Protein 5EDF (pdb70)

Radius of gyration: 19.06 Å; Cα contacts (8 Å, |Δi|>4): 496; chains: 1; bounding box: 40×41×57 Å

Nearest PDB structures (foldseek):
  5edj-assembly1_A  TM=9.969E-01  e=5.679E-40  Neisseria meningitidis MC58
  6gqf-assembly3_C  TM=3.509E-01  e=2.639E+00  Mus musculus
  4wmc-assembly3_E  TM=4.165E-01  e=7.122E+00  Klebsiella pneumoniae

B-factor: mean 24.63, std 18.28, range [8.77, 196.31]

Organism: Neisseria meningitidis (NCBI:txid487)

Structure (mmCIF, N/CA/C/O backbone):
data_5EDF
#
_entry.id   5EDF
#
_cell.length_a   38.293
_cell.length_b   38.829
_cell.length_c   165.670
_cell.angle_alpha   90.000
_cell.angle_beta   90.000
_cell.angle_gamma   90.000
#
_symmetry.space_group_name_H-M   'P 21 21 21'
#
loop_
_entity.id
_entity.type
_entity.pdbx_description
1 polymer 'FrpC operon protein'
2 non-polymer 'HEXAETHYLENE GLYCOL'
3 non-polymer 'PENTAETHYLENE GLYCOL'
4 non-polymer 'SODIUM ION'
5 non-polymer 'AZIDE ION'
6 water water
#
loop_
_atom_site.group_PDB
_atom_site.id
_atom_site.type_symbol
_atom_site.label_atom_id
_atom_site.label_alt_id
_atom_site.label_comp_id
_atom_site.label_asym_id
_atom_site.label_entity_id
_atom_site.label_seq_i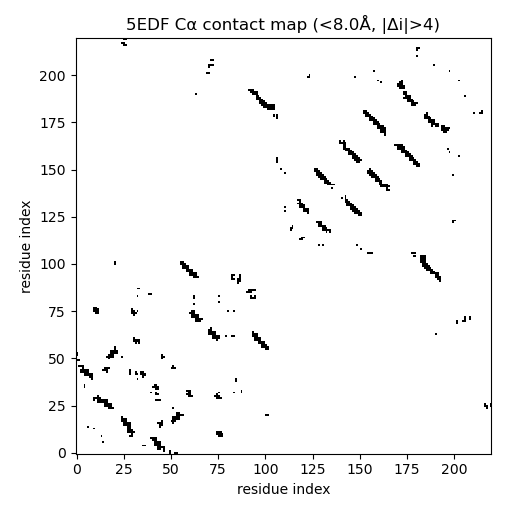d
_atom_site.pdbx_PDB_ins_code
_atom_site.Cartn_x
_atom_site.Cartn_y
_atom_site.Cartn_z
_atom_site.occupancy
_atom_site.B_iso_or_equiv
_atom_site.auth_seq_id
_atom_site.auth_comp_id
_atom_site.auth_asym_id
_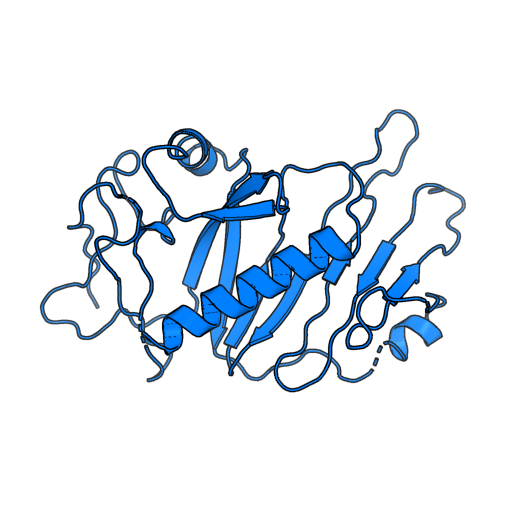atom_site.auth_atom_id
_atom_site.pdbx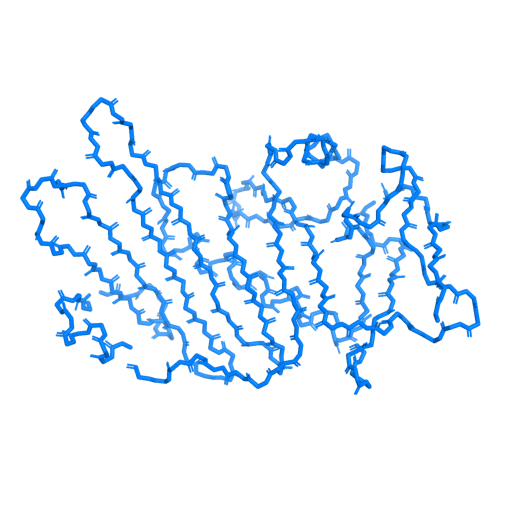_PDB_model_num
ATOM 1 N N . GLU A 1 2 ? -10.922 0.927 32.203 1.00 45.21 44 GLU A N 1
ATOM 2 C CA . GLU A 1 2 ? -9.820 1.803 32.707 1.00 50.92 44 GLU A CA 1
ATOM 3 C C . GLU A 1 2 ? -10.279 3.244 32.975 1.00 44.99 44 GLU A C 1
ATOM 4 O O . GLU A 1 2 ? -11.211 3.748 32.336 1.00 48.43 44 GLU A O 1
ATOM 10 N N . GLN A 1 3 ? -9.605 3.892 33.925 1.00 38.87 45 GLN A N 1
ATOM 11 C CA . GLN A 1 3 ? -9.998 5.205 34.426 1.00 36.03 45 GLN A CA 1
ATOM 12 C C . GLN A 1 3 ? -8.827 6.186 34.331 1.00 28.81 45 GLN A C 1
ATOM 13 O O . GLN A 1 3 ? -7.693 5.848 34.687 1.00 26.27 45 GLN A O 1
ATOM 19 N N . THR A 1 4 ? -9.106 7.418 33.903 1.00 26.16 46 THR A N 1
ATOM 20 C CA . THR A 1 4 ? -8.062 8.436 33.753 1.00 24.70 46 THR A CA 1
ATOM 21 C C . THR A 1 4 ? -8.105 9.362 34.943 1.00 22.09 46 THR A C 1
ATOM 22 O O . THR A 1 4 ? -9.180 9.613 35.508 1.00 28.68 46 THR A O 1
ATOM 26 N N . SER A 1 5 ? -6.932 9.824 35.352 1.00 17.21 47 SER A N 1
ATOM 27 C CA A SER A 1 5 ? -6.753 10.739 36.464 0.50 17.17 47 SER A CA 1
ATOM 28 C CA B SER A 1 5 ? -6.818 10.788 36.414 0.50 15.09 47 SER A CA 1
ATOM 29 C C . SER A 1 5 ? -5.744 11.806 36.063 1.00 16.62 47 SER A C 1
ATOM 30 O O . SER A 1 5 ? -4.758 11.498 35.381 1.00 15.02 47 SER A O 1
ATOM 35 N N . PHE A 1 6 ? -5.963 13.029 36.534 1.00 18.58 48 PHE A N 1
ATOM 36 C CA . PHE A 1 6 ? -5.050 14.131 36.296 1.00 16.85 48 PHE A CA 1
ATOM 37 C C . PHE A 1 6 ? -4.683 14.781 37.644 1.00 17.90 48 PHE A C 1
ATOM 38 O O . PHE A 1 6 ? -4.852 15.985 37.855 1.00 21.39 48 PHE A O 1
ATOM 46 N N . ASN A 1 7 ? -4.184 13.956 38.551 1.00 18.47 49 ASN A N 1
ATOM 47 C CA . ASN A 1 7 ? -3.968 14.355 39.942 1.00 21.53 49 ASN A CA 1
ATOM 48 C C . ASN A 1 7 ? -2.595 14.957 40.227 1.00 20.18 49 ASN A C 1
ATOM 49 O O . ASN A 1 7 ? -2.310 15.309 41.372 1.00 23.39 49 ASN A O 1
ATOM 54 N N . ASN A 1 8 ? -1.724 15.054 39.225 1.00 16.43 50 ASN A N 1
ATOM 55 C CA . ASN A 1 8 ? -0.367 15.577 39.439 1.00 16.53 50 ASN A CA 1
ATOM 56 C C . ASN A 1 8 ? -0.329 17.094 39.243 1.00 16.76 50 ASN A C 1
ATOM 57 O O . ASN A 1 8 ? -1.055 17.615 38.410 1.00 17.23 50 ASN A O 1
ATOM 62 N N . PRO A 1 9 ? 0.553 17.760 40.001 1.00 17.84 51 PRO A N 1
ATOM 63 C CA . PRO A 1 9 ? 0.720 19.211 39.908 1.00 18.39 51 PRO A CA 1
ATOM 64 C C . PRO A 1 9 ? 1.484 19.603 38.654 1.00 16.96 51 PRO A C 1
ATOM 65 O O . PRO A 1 9 ? 2.177 18.806 38.050 1.00 15.74 51 PRO A O 1
ATOM 69 N N . GLU A 1 10 ? 1.379 20.862 38.279 1.00 16.81 52 GLU A N 1
ATOM 70 C CA . GLU A 1 10 ? 2.255 21.426 37.250 1.00 15.01 52 GLU A CA 1
ATOM 71 C C . GLU A 1 10 ? 3.703 21.084 37.596 1.00 14.75 52 GLU A C 1
ATOM 72 O O . GLU A 1 10 ? 4.120 21.302 38.718 1.00 16.54 52 GLU A O 1
ATOM 78 N N . PRO A 1 11 ? 4.485 20.553 36.635 1.00 13.99 53 PRO A N 1
ATOM 79 C CA . PRO A 1 11 ? 5.881 20.282 36.927 1.00 13.65 53 PRO A CA 1
ATOM 80 C C . PRO A 1 11 ? 6.762 21.519 37.139 1.00 14.00 53 PRO A C 1
ATOM 81 O O . PRO A 1 11 ? 6.522 22.573 36.539 1.00 15.54 53 PRO A O 1
ATOM 98 N N . THR A 1 13 ? 10.439 20.645 37.241 1.00 14.49 55 THR A N 1
ATOM 99 C CA . THR A 1 13 ? 11.470 20.082 36.398 1.00 15.37 55 THR A CA 1
ATOM 100 C C . THR A 1 13 ? 10.913 19.138 35.322 1.00 14.14 55 THR A C 1
ATOM 101 O O . THR A 1 13 ? 11.589 18.928 34.301 1.00 14.37 55 THR A O 1
ATOM 105 N N . GLY A 1 14 ? 9.764 18.532 35.556 1.00 13.03 56 GLY A N 1
ATOM 106 C CA . GLY A 1 14 ? 9.216 17.493 34.656 1.00 12.72 56 GLY A CA 1
ATOM 107 C C . GLY A 1 14 ? 9.505 16.082 35.085 1.00 13.88 56 GLY A C 1
ATOM 108 O O . GLY A 1 14 ? 8.955 15.154 34.506 1.00 12.79 56 GLY A O 1
ATOM 109 N N . PHE A 1 15 ? 10.314 15.912 36.116 1.00 12.72 57 PHE A N 1
ATOM 110 C CA . PHE A 1 15 ? 10.735 14.588 36.588 1.00 12.36 57 PHE A CA 1
ATOM 111 C C . PHE A 1 15 ? 10.151 14.185 37.937 1.00 14.30 57 PHE A C 1
ATOM 112 O O . PHE A 1 15 ? 10.453 13.115 38.442 1.00 15.99 57 PHE A O 1
ATOM 120 N N . GLU A 1 16 ? 9.264 15.015 38.501 1.00 13.94 58 GLU A N 1
ATOM 121 C CA . GLU A 1 16 ? 8.783 14.771 39.850 1.00 14.52 58 GLU A CA 1
ATOM 122 C C . GLU A 1 16 ? 7.878 13.565 39.958 1.00 14.32 58 GLU A C 1
ATOM 123 O O . GLU A 1 16 ? 7.733 13.022 41.033 1.00 18.07 58 GLU A O 1
ATOM 129 N N . HIS A 1 17 ? 7.217 13.211 38.862 1.00 13.68 59 HIS A N 1
ATOM 130 C CA . HIS A 1 17 ? 6.325 12.089 38.786 1.00 14.00 59 HIS A CA 1
ATOM 131 C C . HIS A 1 17 ? 6.524 11.390 37.484 1.00 14.18 59 HIS A C 1
ATOM 132 O O . HIS A 1 17 ? 7.055 11.990 36.526 1.00 14.65 59 HIS A O 1
ATOM 139 N N . THR A 1 18 ? 6.145 10.131 37.456 1.00 15.73 60 THR A N 1
ATOM 140 C CA . THR A 1 18 ? 6.094 9.350 36.236 1.00 13.85 60 THR A CA 1
ATOM 141 C C . THR A 1 18 ? 4.677 8.828 36.037 1.00 14.29 60 THR A C 1
ATOM 142 O O . THR A 1 18 ? 3.880 8.737 36.982 1.00 14.97 60 THR A O 1
ATOM 146 N N . VAL A 1 19 ? 4.380 8.431 34.810 1.00 13.57 61 VAL A N 1
ATOM 147 C CA . VAL A 1 19 ? 3.169 7.694 34.489 1.00 12.91 61 VAL A CA 1
ATOM 148 C C . VAL A 1 19 ? 3.575 6.368 33.820 1.00 13.23 61 VAL A C 1
ATOM 149 O O . VAL A 1 19 ? 4.405 6.369 32.897 1.00 13.95 61 VAL A O 1
ATOM 153 N N . THR A 1 20 ? 2.943 5.276 34.228 1.00 13.65 62 THR A N 1
ATOM 154 C CA . THR A 1 20 ? 3.188 3.964 33.690 1.00 12.41 62 THR A CA 1
ATOM 155 C C . THR A 1 20 ? 2.146 3.587 32.632 1.00 15.14 62 THR A C 1
ATOM 156 O O . THR A 1 20 ? 0.931 3.704 32.846 1.00 17.50 62 THR A O 1
ATOM 160 N N . PHE A 1 21 ? 2.648 3.156 31.472 1.00 14.66 63 PHE A N 1
ATOM 161 C CA . PHE A 1 21 ? 1.864 2.752 30.322 1.00 14.49 63 PHE A CA 1
ATOM 162 C C . PHE A 1 21 ? 2.150 1.290 30.027 1.00 15.70 63 PHE A C 1
ATOM 163 O O . PHE A 1 21 ? 3.183 0.793 30.374 1.00 15.92 63 PHE A O 1
ATOM 171 N N . ASP A 1 22 ? 1.179 0.627 29.410 1.00 15.91 64 ASP A N 1
ATOM 172 C CA . ASP A 1 22 ? 1.299 -0.780 29.058 1.00 16.64 64 ASP A CA 1
ATOM 173 C C . ASP A 1 22 ? 0.865 -1.000 27.625 1.00 16.86 64 ASP A C 1
ATOM 174 O O . ASP A 1 22 ? -0.241 -0.637 27.267 1.00 16.74 64 ASP A O 1
ATOM 179 N N . PHE A 1 23 ? 1.784 -1.515 26.805 1.00 15.02 65 PHE A N 1
ATOM 180 C CA . PHE A 1 23 ? 1.497 -1.948 25.447 1.00 16.46 65 PHE A CA 1
ATOM 181 C C . PHE A 1 23 ? 1.381 -3.464 25.428 1.00 16.68 65 PHE A C 1
ATOM 182 O O . PHE A 1 23 ? 2.388 -4.142 25.338 1.00 15.94 65 PHE A O 1
ATOM 190 N N . GLN A 1 24 ? 0.162 -3.959 25.552 1.00 17.58 66 GLN A N 1
ATOM 191 C CA . GLN A 1 24 ? -0.083 -5.403 25.578 1.00 18.23 66 GLN A CA 1
ATOM 192 C C . GLN A 1 24 ? 0.950 -6.153 26.416 1.00 17.36 66 GLN A C 1
ATOM 193 O O . GLN A 1 24 ? 1.499 -7.169 25.972 1.00 21.38 66 GLN A O 1
ATOM 199 N N . GLY A 1 25 ? 1.188 -5.682 27.637 1.00 18.94 67 GLY A N 1
ATOM 200 C CA . GLY A 1 25 ? 2.111 -6.333 28.544 1.00 22.87 67 GLY A CA 1
ATOM 201 C C . GLY A 1 25 ? 3.469 -5.674 28.715 1.00 21.29 67 GLY A C 1
ATOM 202 O O . GLY A 1 25 ? 4.139 -5.881 29.712 1.00 22.66 67 GLY A O 1
ATOM 203 N N . THR A 1 26 ? 3.888 -4.860 27.731 1.00 17.77 68 THR A N 1
ATOM 204 C CA . THR A 1 26 ? 5.187 -4.224 27.781 1.00 17.68 68 THR A CA 1
ATOM 205 C C . THR A 1 26 ? 5.049 -2.829 28.429 1.00 15.39 68 THR A C 1
ATOM 206 O O . THR A 1 26 ? 4.300 -1.983 27.936 1.00 15.75 68 THR A O 1
ATOM 210 N N . LYS A 1 27 ? 5.721 -2.638 29.549 1.00 16.51 69 LYS A N 1
ATOM 211 C CA . LYS A 1 27 ? 5.620 -1.397 30.310 1.00 16.50 69 LYS A CA 1
ATOM 212 C C . LYS A 1 27 ? 6.576 -0.300 29.817 1.00 15.58 69 LYS A C 1
ATOM 213 O O . LYS A 1 27 ? 7.705 -0.576 29.325 1.00 18.10 69 LYS A O 1
ATOM 227 N N . VAL A 1 29 ? 7.683 3.625 31.429 1.00 13.10 71 VAL A N 1
ATOM 228 C CA . VAL A 1 29 ? 7.519 4.525 32.579 1.00 13.82 71 VAL A CA 1
ATOM 229 C C . VAL A 1 29 ? 8.097 5.882 32.170 1.00 13.34 71 VAL A C 1
ATOM 230 O O . VAL A 1 29 ? 9.286 5.970 31.890 1.00 14.47 71 VAL A O 1
ATOM 234 N N . ILE A 1 30 ? 7.247 6.910 32.065 1.00 12.52 72 ILE A N 1
ATOM 235 C CA . ILE A 1 30 ? 7.610 8.174 31.425 1.00 12.47 72 ILE A CA 1
ATOM 236 C C . ILE A 1 30 ? 7.563 9.301 32.430 1.00 12.10 72 ILE A C 1
ATOM 237 O O . ILE A 1 30 ? 6.517 9.521 33.043 1.00 12.08 72 ILE A O 1
ATOM 242 N N . PRO A 1 31 ? 8.664 10.057 32.594 1.00 11.92 73 PRO A N 1
ATOM 243 C CA . PRO A 1 31 ? 8.561 11.269 33.427 1.00 12.87 73 PRO A CA 1
ATOM 244 C C . PRO A 1 31 ? 7.462 12.191 32.922 1.00 11.25 73 PRO A C 1
ATOM 245 O O . PRO A 1 31 ? 7.353 12.419 31.709 1.00 11.55 73 PRO A O 1
ATOM 249 N N . TYR A 1 32 ? 6.606 12.671 33.806 1.00 12.04 74 TYR A N 1
ATOM 250 C CA . TYR A 1 32 ? 5.344 13.228 33.386 1.00 12.06 74 TYR A CA 1
ATOM 251 C C . TYR A 1 32 ? 5.457 14.522 32.630 1.00 11.26 74 TYR A C 1
ATOM 252 O O . TYR A 1 32 ? 4.527 14.887 31.888 1.00 12.13 74 TYR A O 1
ATOM 261 N N . GLY A 1 33 ? 6.575 15.232 32.749 1.00 11.53 75 GLY A N 1
ATOM 262 C CA . GLY A 1 33 ? 6.797 16.426 31.979 1.00 11.62 75 GLY A CA 1
ATOM 263 C C . GLY A 1 33 ? 6.908 16.248 30.484 1.00 10.19 75 GLY A C 1
ATOM 264 O O . GLY A 1 33 ? 6.827 17.219 29.748 1.00 11.52 75 GLY A O 1
ATOM 265 N N . TYR A 1 34 ? 7.039 15.000 30.021 1.00 11.41 76 TYR A N 1
ATOM 266 C CA . TYR A 1 34 ? 7.009 14.699 28.587 1.00 10.08 76 TYR A CA 1
ATOM 267 C C . TYR A 1 34 ? 5.600 14.490 28.057 1.00 9.00 76 TYR A C 1
ATOM 268 O O . TYR A 1 34 ? 5.440 14.168 26.899 1.00 10.17 76 TYR A O 1
ATOM 277 N N . LEU A 1 35 ? 4.593 14.686 28.906 1.00 10.56 77 LEU A N 1
ATOM 278 C CA . LEU A 1 35 ? 3.189 14.385 28.585 1.00 10.10 77 LEU A CA 1
ATOM 279 C C . LEU A 1 35 ? 2.288 15.611 28.552 1.00 10.71 77 LEU A C 1
ATOM 280 O O . LEU A 1 35 ? 1.128 15.551 28.987 1.00 11.52 77 LEU A O 1
ATOM 285 N N . ALA A 1 36 ? 2.781 16.704 27.991 1.00 11.05 78 ALA A N 1
ATOM 286 C CA . ALA A 1 36 ? 2.047 17.958 28.002 1.00 11.21 78 ALA A CA 1
ATOM 287 C C . ALA A 1 36 ? 0.665 17.887 27.354 1.00 13.24 78 ALA A C 1
ATOM 288 O O . ALA A 1 36 ? -0.246 18.666 27.717 1.00 14.22 78 ALA A O 1
ATOM 290 N N . ARG A 1 37 ? 0.467 16.996 26.382 1.00 12.66 79 ARG A N 1
ATOM 291 C CA . ARG A 1 37 ? -0.883 16.877 25.796 1.00 12.51 79 ARG A CA 1
ATOM 292 C C . ARG A 1 37 ? -1.912 16.211 26.729 1.00 13.94 79 ARG A C 1
ATOM 293 O O . ARG A 1 37 ? -3.132 16.327 26.514 1.00 16.04 79 ARG A O 1
ATOM 301 N N . TYR A 1 38 ? -1.415 15.581 27.771 1.00 12.94 80 TYR A N 1
ATOM 302 C CA . TYR A 1 38 ? -2.255 14.824 28.709 1.00 12.95 80 TYR A CA 1
ATOM 303 C C . TYR A 1 38 ? -2.462 15.637 29.964 1.00 14.16 80 TYR A C 1
ATOM 304 O O . TYR A 1 38 ? -2.151 15.212 31.073 1.00 13.84 80 TYR A O 1
ATOM 313 N N . THR A 1 39 ? -3.021 16.823 29.769 1.00 15.07 81 THR A N 1
ATOM 314 C CA . THR A 1 39 ? -3.202 17.803 30.828 1.00 16.47 81 THR A CA 1
ATOM 315 C C . THR A 1 39 ? -4.601 18.400 30.725 1.00 16.75 81 THR A C 1
ATOM 316 O O . THR A 1 39 ? -5.302 18.243 29.687 1.00 19.36 81 THR A O 1
ATOM 320 N N . GLN A 1 40 ? -4.988 19.083 31.795 1.00 19.31 82 GLN A N 1
ATOM 321 C CA . GLN A 1 40 ? -6.220 19.857 31.830 1.00 23.16 82 GLN A CA 1
ATOM 322 C C . GLN A 1 40 ? -5.931 21.223 32.427 1.00 27.50 82 GLN A C 1
ATOM 323 O O . GLN A 1 40 ? -4.940 21.405 33.124 1.00 23.65 82 GLN A O 1
ATOM 329 N N . ASP A 1 41 ? -6.799 22.180 32.097 1.00 30.12 83 ASP A N 1
ATOM 330 C CA . ASP A 1 41 ? -6.874 23.508 32.746 1.00 29.84 83 ASP A CA 1
ATOM 331 C C . ASP A 1 41 ? -5.574 24.316 32.683 1.00 29.08 83 ASP A C 1
ATOM 332 O O . ASP A 1 41 ? -4.934 24.586 33.703 1.00 29.67 83 ASP A O 1
ATOM 337 N N . ASN A 1 42 ? -5.196 24.648 31.458 1.00 28.03 84 ASN A N 1
ATOM 338 C CA . ASN A 1 42 ? -3.997 25.428 31.144 1.00 35.92 84 ASN A CA 1
ATOM 339 C C . ASN A 1 42 ? -2.757 24.806 31.759 1.00 32.54 84 ASN A C 1
ATOM 340 O O . ASN A 1 42 ? -1.942 25.492 32.371 1.00 33.45 84 ASN A O 1
ATOM 345 N N . ALA A 1 43 ? -2.640 23.484 31.602 1.00 27.17 85 ALA A N 1
ATOM 346 C CA . ALA A 1 43 ? -1.505 22.732 32.110 1.00 26.58 85 ALA A CA 1
ATOM 347 C C . ALA A 1 43 ? -1.325 22.835 33.645 1.00 22.89 85 ALA A C 1
ATOM 348 O O . ALA A 1 43 ? -0.199 22.854 34.132 1.00 26.23 85 ALA A O 1
ATOM 350 N N . THR A 1 44 ? -2.435 22.917 34.375 1.00 26.97 86 THR A N 1
ATOM 351 C CA . THR A 1 44 ? -2.416 22.939 35.861 1.00 28.00 86 THR A CA 1
ATOM 352 C C . THR A 1 44 ? -2.765 21.572 36.453 1.00 26.13 86 THR A C 1
ATOM 353 O O . THR A 1 44 ? -2.549 21.321 37.643 1.00 25.50 86 THR A O 1
ATOM 357 N N . LYS A 1 45 ? -3.317 20.682 35.639 1.00 22.00 87 LYS A N 1
ATOM 358 C CA . LYS A 1 45 ? -3.609 19.331 36.117 1.00 21.17 87 LYS A CA 1
ATOM 359 C C . LYS A 1 45 ? -2.971 18.363 35.133 1.00 18.78 87 LYS A C 1
ATOM 360 O O . LYS A 1 45 ? -3.240 18.417 33.932 1.00 19.91 87 LYS A O 1
ATOM 366 N N . TRP A 1 46 ? -2.107 17.491 35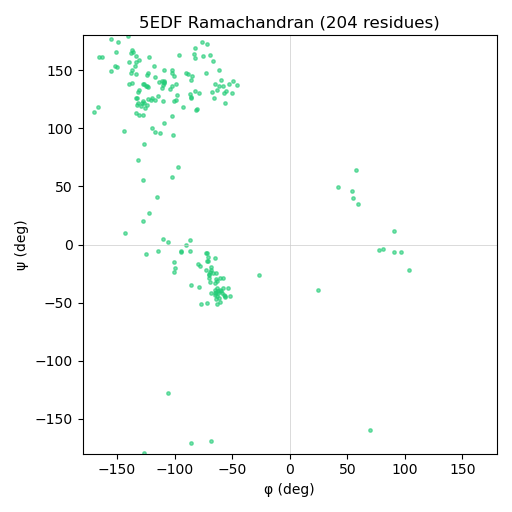.634 1.00 15.29 88 TRP A N 1
ATOM 367 C CA . TRP A 1 46 ? -1.294 16.635 34.793 1.00 15.03 88 TRP A CA 1
ATOM 368 C C . TRP A 1 46 ? -1.644 15.187 35.037 1.00 13.36 88 TRP A C 1
ATOM 369 O O . TRP A 1 46 ? -1.916 14.787 36.176 1.00 14.30 88 TRP A O 1
ATOM 380 N N . LEU A 1 47 ? -1.601 14.418 33.974 1.00 13.56 89 LEU A N 1
ATOM 381 C CA . LEU A 1 47 ? -1.877 12.983 33.992 1.00 12.64 89 LEU A CA 1
ATOM 382 C C . LEU A 1 47 ? -1.144 12.343 35.151 1.00 14.06 89 LEU A C 1
ATOM 383 O O . LEU A 1 47 ? 0.041 12.613 35.389 1.00 14.47 89 LEU A O 1
ATOM 388 N N . SER A 1 48 ? -1.844 11.447 35.849 1.00 14.64 90 SER A N 1
ATOM 389 C CA . SER A 1 48 ? -1.263 10.698 36.943 1.00 16.15 90 SER A CA 1
ATOM 390 C C . SER A 1 48 ? -1.613 9.228 36.850 1.00 15.07 90 SER A C 1
ATOM 391 O O . SER A 1 48 ? -2.653 8.876 36.305 1.00 16.67 90 SER A O 1
ATOM 394 N N . ASP A 1 49 ? -0.777 8.364 37.415 1.00 14.92 91 ASP A N 1
ATOM 395 C CA . ASP A 1 49 ? -1.175 6.967 37.657 1.00 14.76 91 ASP A CA 1
ATOM 396 C C . ASP A 1 49 ? -2.509 6.992 38.447 1.00 15.98 91 ASP A C 1
ATOM 397 O O . ASP A 1 49 ? -2.704 7.786 39.370 1.00 18.02 91 ASP A O 1
ATOM 402 N N . THR A 1 50 ? -3.427 6.112 38.073 1.00 14.09 92 THR A N 1
ATOM 403 C CA . THR A 1 50 ? -4.734 6.050 38.705 1.00 14.16 92 THR A CA 1
ATOM 404 C C . THR A 1 50 ? -4.766 4.923 39.747 1.00 13.63 92 THR A C 1
ATOM 405 O O . THR A 1 50 ? -4.431 3.790 39.421 1.00 16.44 92 THR A O 1
ATOM 409 N N . PRO A 1 51 ? -5.115 5.237 40.978 1.00 14.27 93 PRO A N 1
ATOM 410 C CA . PRO A 1 51 ? -5.211 4.209 42.017 1.00 16.86 93 PRO A CA 1
ATOM 411 C C . PRO A 1 51 ? -6.038 3.037 41.531 1.00 17.88 93 PRO A C 1
ATOM 412 O O . PRO A 1 51 ? -7.045 3.228 40.851 1.00 18.51 93 PRO A O 1
ATOM 416 N N . GLY A 1 52 ? -5.598 1.832 41.891 1.00 17.93 94 GLY A N 1
ATOM 417 C CA . GLY A 1 52 ? -6.243 0.603 41.526 1.00 19.58 94 GLY A CA 1
ATOM 418 C C . GLY A 1 52 ? -5.961 0.081 40.142 1.00 20.59 94 GLY A C 1
ATOM 419 O O . GLY A 1 52 ? -6.430 -1.012 39.819 1.00 23.81 94 GLY A O 1
ATOM 420 N N . GLN A 1 53 ? -5.209 0.818 39.355 1.00 20.47 95 GLN A N 1
ATOM 421 C CA . GLN A 1 53 ? -4.938 0.470 37.974 1.00 22.07 95 GLN A CA 1
ATOM 422 C C . GLN A 1 53 ? -3.432 0.383 37.843 1.00 19.25 95 GLN A C 1
ATOM 423 O O . GLN A 1 53 ? -2.715 1.343 38.098 1.00 21.11 95 GLN A O 1
ATOM 429 N N . ASP A 1 54 ? -2.939 -0.753 37.360 1.00 24.20 96 ASP A N 1
ATOM 430 C CA . ASP A 1 54 ? -1.514 -0.976 37.319 1.00 26.83 96 ASP A CA 1
ATOM 431 C C . ASP A 1 54 ? -0.828 -0.069 36.284 1.00 24.54 96 ASP A C 1
ATOM 432 O O . ASP A 1 54 ? 0.299 0.372 36.467 1.00 27.02 96 ASP A O 1
ATOM 437 N N . ALA A 1 55 ? -1.524 0.248 35.189 1.00 21.59 97 ALA A N 1
ATOM 438 C CA . ALA A 1 55 ? -0.963 1.026 34.095 1.00 18.82 97 ALA A CA 1
ATOM 439 C C . ALA A 1 55 ? -2.090 1.509 33.202 1.00 19.34 97 ALA A C 1
ATOM 440 O O . ALA A 1 55 ? -3.192 0.950 33.233 1.00 21.67 97 ALA A O 1
ATOM 442 N N . TYR A 1 56 ? -1.807 2.532 32.394 1.00 17.14 98 TYR A N 1
ATOM 443 C CA . TYR A 1 56 ? -2.686 2.898 31.269 1.00 17.68 98 TYR A CA 1
ATOM 444 C C . TYR A 1 56 ? -2.400 1.959 30.090 1.00 16.19 98 TYR A C 1
ATOM 445 O O . TYR A 1 56 ? -1.305 1.978 29.541 1.00 17.51 98 TYR A O 1
ATOM 454 N N . SER A 1 57 ? -3.396 1.165 29.707 1.00 17.74 99 SER A N 1
ATOM 455 C CA . SER A 1 57 ? -3.302 0.270 28.544 1.00 18.92 99 SER A CA 1
ATOM 456 C C . SER A 1 57 ? -3.576 1.063 27.285 1.00 20.01 99 SER A C 1
ATOM 457 O O . SER A 1 57 ? -4.659 1.622 27.121 1.00 23.50 99 SER A O 1
ATOM 460 N N . ILE A 1 58 ? -2.585 1.181 26.404 1.00 17.06 100 ILE A N 1
ATOM 461 C CA . ILE A 1 58 ? -2.689 2.065 25.242 1.00 18.53 100 ILE A CA 1
ATOM 462 C C . ILE A 1 58 ? -2.122 1.377 24.005 1.00 15.93 100 ILE A C 1
ATOM 463 O O . ILE A 1 58 ? -1.505 0.321 24.119 1.00 18.64 100 ILE A O 1
ATOM 468 N N . ASN A 1 59 ? -2.420 1.920 22.842 1.00 16.89 101 ASN A N 1
ATOM 469 C CA . ASN A 1 59 ? -1.793 1.524 21.581 1.00 17.26 101 ASN A CA 1
ATOM 470 C C . ASN A 1 59 ? -0.711 2.483 21.132 1.00 15.84 101 ASN A C 1
ATOM 471 O O . ASN A 1 59 ? 0.133 2.114 20.335 1.00 15.91 101 ASN A O 1
ATOM 476 N N . LEU A 1 60 ? -0.758 3.732 21.579 1.00 14.86 102 LEU A N 1
ATOM 477 C CA . LEU A 1 60 ? 0.250 4.710 21.227 1.00 13.59 102 LEU A CA 1
ATOM 478 C C . LEU A 1 60 ? 0.388 5.699 22.365 1.00 12.90 102 LEU A C 1
ATOM 479 O O . LEU A 1 60 ? -0.580 5.907 23.127 1.00 14.11 102 LEU A O 1
ATOM 484 N N . ILE A 1 61 ? 1.571 6.285 22.477 1.00 11.64 103 ILE A N 1
ATOM 485 C CA . ILE A 1 61 ? 1.851 7.392 23.369 1.00 11.71 103 ILE A CA 1
ATOM 486 C C . ILE A 1 61 ? 2.401 8.520 22.523 1.00 11.59 103 ILE A C 1
ATOM 487 O O . ILE A 1 61 ? 3.235 8.271 21.653 1.00 13.00 103 ILE A O 1
ATOM 492 N N . GLU A 1 62 ? 1.960 9.748 22.757 1.00 10.74 104 GLU A N 1
ATOM 493 C CA . GLU A 1 62 ? 2.457 10.921 22.054 1.00 11.08 104 GLU A CA 1
ATOM 494 C C . GLU A 1 62 ? 3.115 11.815 23.061 1.00 10.67 104 GLU A C 1
ATOM 495 O O . GLU A 1 62 ? 2.443 12.545 23.788 1.00 11.42 104 GLU A O 1
ATOM 501 N N . ILE A 1 63 ? 4.431 11.735 23.190 1.00 9.68 105 ILE A N 1
ATOM 502 C CA . ILE A 1 63 ? 5.173 12.650 24.057 1.00 10.48 105 ILE A CA 1
ATOM 503 C C . ILE A 1 63 ? 5.437 13.955 23.330 1.00 9.66 105 ILE A C 1
ATOM 504 O O . ILE A 1 63 ? 5.374 14.000 22.087 1.00 10.57 105 ILE A O 1
ATOM 509 N N . SER A 1 64 ? 5.735 15.003 24.077 1.00 9.86 106 SER A N 1
ATOM 510 C CA . SER A 1 64 ? 6.020 16.305 23.501 1.00 10.21 106 SER A CA 1
ATOM 511 C C . SER A 1 64 ? 7.296 16.815 24.135 1.00 10.85 106 SER A C 1
ATOM 512 O O . SER A 1 64 ? 7.460 16.779 25.342 1.00 11.76 106 SER A O 1
ATOM 515 N N . VAL A 1 65 ? 8.221 17.267 23.296 1.00 10.96 107 VAL A N 1
ATOM 516 C CA . VAL A 1 65 ? 9.498 17.805 23.750 1.00 11.51 107 VAL A CA 1
ATOM 517 C C . VAL A 1 65 ? 9.753 19.209 23.232 1.00 10.43 107 VAL A C 1
ATOM 518 O O . VAL A 1 65 ? 9.493 19.523 22.062 1.00 11.44 107 VAL A O 1
ATOM 522 N N . TYR A 1 66 ? 10.244 20.057 24.114 1.00 11.67 108 TYR A N 1
ATOM 523 C CA . TYR A 1 66 ? 10.743 21.355 23.723 1.00 13.49 108 TYR A CA 1
ATOM 524 C C . TYR A 1 66 ? 12.169 21.185 23.228 1.00 13.36 108 TYR A C 1
ATOM 525 O O . TYR A 1 66 ? 12.988 20.521 23.883 1.00 14.68 108 TYR A O 1
ATOM 534 N N . TYR A 1 67 ? 12.471 21.763 22.072 1.00 14.23 109 TYR A N 1
ATOM 535 C CA . TYR A 1 67 ? 13.842 21.695 21.546 1.00 14.33 109 TYR A CA 1
ATOM 536 C C . TYR A 1 67 ? 14.454 23.066 21.627 1.00 16.31 109 TYR A C 1
ATOM 537 O O . TYR A 1 67 ? 13.806 24.077 21.372 1.00 16.87 109 TYR A O 1
ATOM 546 N N . LYS A 1 68 ? 15.720 23.074 22.053 1.00 15.55 110 LYS A N 1
ATOM 547 C CA . LYS A 1 68 ? 16.421 24.306 22.389 1.00 21.89 110 LYS A CA 1
ATOM 548 C C . LYS A 1 68 ? 17.863 24.309 21.904 1.00 20.09 110 LYS A C 1
ATOM 549 O O . LYS A 1 68 ? 18.584 23.326 22.062 1.00 19.71 110 LYS A O 1
ATOM 555 N N . LYS A 1 69 ? 18.310 25.451 21.361 1.00 22.72 111 LYS A N 1
ATOM 556 C CA . LYS A 1 69 ? 19.687 25.604 20.914 1.00 30.82 111 LYS A CA 1
ATOM 557 C C . LYS A 1 69 ? 20.601 25.869 22.122 1.00 26.60 111 LYS A C 1
ATOM 558 O O . LYS A 1 69 ? 20.263 26.696 22.979 1.00 29.79 111 LYS A O 1
ATOM 564 N N . THR A 1 70 ? 21.696 25.114 22.228 1.00 27.18 112 THR A N 1
ATOM 565 C CA . THR A 1 70 ? 22.753 25.382 23.217 1.00 31.06 112 THR A CA 1
ATOM 566 C C . THR A 1 70 ? 24.122 25.487 22.529 1.00 35.72 112 THR A C 1
ATOM 567 O O . THR A 1 70 ? 24.207 25.392 21.307 1.00 33.46 112 THR A O 1
ATOM 571 N N . ASP A 1 71 ? 25.171 25.714 23.327 1.00 40.00 113 ASP A N 1
ATOM 572 C CA . ASP A 1 71 ? 26.559 25.711 22.838 1.00 48.91 113 ASP A CA 1
ATOM 573 C C . ASP A 1 71 ? 27.051 24.312 22.515 1.00 50.68 113 ASP A C 1
ATOM 574 O O . ASP A 1 71 ? 28.001 24.145 21.749 1.00 55.50 113 ASP A O 1
ATOM 579 N N . GLN A 1 72 ? 26.403 23.321 23.115 1.00 45.29 114 GLN A N 1
ATOM 580 C CA . GLN A 1 72 ? 26.723 21.928 22.890 1.00 44.70 114 GLN A CA 1
ATOM 581 C C . GLN A 1 72 ? 25.712 21.247 21.953 1.00 42.15 114 GLN A C 1
ATOM 582 O O . GLN A 1 72 ? 25.577 20.019 21.980 1.00 49.12 114 GLN A O 1
ATOM 588 N N A GLY A 1 73 ? 24.997 22.045 21.153 0.50 39.97 115 GLY A N 1
ATOM 589 N N B GLY A 1 73 ? 25.042 22.044 21.125 0.50 37.09 115 GLY A N 1
ATOM 590 C CA A GLY A 1 73 ? 24.094 21.537 20.106 0.50 37.86 115 GLY A CA 1
ATOM 591 C CA B GLY A 1 73 ? 24.078 21.539 20.159 0.50 32.91 115 GLY A CA 1
ATOM 592 C C A GLY A 1 73 ? 22.649 22.007 20.226 0.50 32.42 115 GLY A C 1
ATOM 593 C C B GLY A 1 73 ? 22.661 21.644 20.680 0.50 23.96 115 GLY A C 1
ATOM 594 O O A GLY A 1 73 ? 22.382 23.181 20.481 0.50 39.74 115 GLY A O 1
ATOM 595 O O B GLY A 1 73 ? 22.413 22.161 21.778 0.50 22.95 115 GLY A O 1
ATOM 596 N N . TRP A 1 74 ? 21.720 21.110 19.912 1.00 19.40 116 TRP A N 1
ATOM 597 C CA . TRP A 1 74 ? 20.323 21.235 20.304 1.00 19.12 116 TRP A CA 1
ATOM 598 C C . TRP A 1 74 ? 20.061 20.212 21.404 1.00 18.78 116 TRP A C 1
ATOM 599 O O . TRP A 1 74 ? 20.666 19.129 21.411 1.00 19.77 116 TRP A O 1
ATOM 610 N N . VAL A 1 75 ? 19.142 20.529 22.313 1.00 17.38 117 VAL A N 1
ATOM 611 C CA . VAL A 1 75 ? 18.713 19.589 23.347 1.00 16.50 117 VAL A CA 1
ATOM 612 C C . VAL A 1 75 ? 17.204 19.515 23.405 1.00 14.97 117 VAL A C 1
ATOM 613 O O . VAL A 1 75 ? 16.526 20.437 22.953 1.00 16.83 117 VAL A O 1
ATOM 617 N N . LEU A 1 76 ? 16.702 18.418 23.961 1.00 14.08 118 LEU A N 1
ATOM 618 C CA . LEU A 1 76 ? 15.276 18.189 24.165 1.00 13.88 118 LEU A CA 1
ATOM 619 C C . LEU A 1 76 ? 14.955 18.264 25.636 1.00 13.92 118 LEU A C 1
ATOM 620 O O . LEU A 1 76 ? 15.681 17.714 26.475 1.00 15.88 118 LEU A O 1
ATOM 625 N N . GLU A 1 77 ? 13.815 18.875 25.939 1.00 12.99 119 GLU A N 1
ATOM 626 C CA . GLU A 1 77 ? 13.389 19.044 27.330 1.00 13.40 119 GLU A CA 1
ATOM 627 C C . GLU A 1 77 ? 11.939 18.675 27.534 1.00 12.65 119 GLU A C 1
ATOM 628 O O . GLU A 1 77 ? 11.113 18.975 26.685 1.00 12.11 119 GLU A O 1
ATOM 634 N N . PRO A 1 78 ? 11.600 18.137 28.722 1.00 11.32 120 PRO A N 1
ATOM 635 C CA . PRO A 1 78 ? 10.200 18.080 29.144 1.00 10.34 120 PRO A CA 1
ATOM 636 C C . PRO A 1 78 ? 9.759 19.453 29.597 1.00 11.35 120 PRO A C 1
ATOM 637 O O . PRO A 1 78 ? 10.565 20.380 29.707 1.00 12.77 120 PRO A O 1
ATOM 641 N N . TYR A 1 79 ? 8.465 19.577 29.897 1.00 11.39 121 TYR A N 1
ATOM 642 C CA . TYR A 1 79 ? 7.948 20.802 30.488 1.00 12.24 121 TYR A CA 1
ATOM 643 C C . TYR A 1 79 ? 8.667 21.121 31.782 1.00 12.08 121 TYR A C 1
ATOM 644 O O . TYR A 1 79 ? 8.774 20.258 32.689 1.00 13.30 121 TYR A O 1
ATOM 653 N N . ASN A 1 80 ? 9.131 22.360 31.901 1.00 12.90 122 ASN A N 1
ATOM 654 C CA . ASN A 1 80 ? 9.747 22.828 33.140 1.00 14.16 122 ASN A CA 1
ATOM 655 C C . ASN A 1 80 ? 9.486 24.315 33.313 1.00 16.04 122 ASN A C 1
ATOM 656 O O . ASN A 1 80 ? 8.918 24.968 32.421 1.00 15.02 122 ASN A O 1
ATOM 661 N N . GLN A 1 81 ? 9.885 24.888 34.451 1.00 15.27 123 GLN A N 1
ATOM 662 C CA . GLN A 1 81 ? 9.553 26.286 34.701 1.00 16.92 123 GLN A CA 1
ATOM 663 C C . GLN A 1 81 ? 10.277 27.265 33.798 1.00 16.93 123 GLN A C 1
ATOM 664 O O . GLN A 1 81 ? 9.809 28.395 33.650 1.00 21.56 123 GLN A O 1
ATOM 670 N N . GLN A 1 82 ? 11.400 26.857 33.225 1.00 16.79 124 GLN A N 1
ATOM 671 C CA . GLN A 1 82 ? 12.149 27.741 32.313 1.00 16.31 124 GLN A CA 1
ATOM 672 C C . GLN A 1 82 ? 11.521 27.773 30.930 1.00 17.08 124 GLN A C 1
ATOM 673 O O . GLN A 1 82 ? 11.478 28.830 30.303 1.00 21.61 124 GLN A O 1
ATOM 679 N N . ASN A 1 83 ? 10.991 26.659 30.442 1.00 14.86 125 ASN A N 1
ATOM 680 C CA . ASN A 1 83 ? 10.471 26.585 29.089 1.00 15.45 125 ASN A CA 1
ATOM 681 C C . ASN A 1 83 ? 8.939 26.576 29.014 1.00 13.02 125 ASN A C 1
ATOM 682 O O . ASN A 1 83 ? 8.371 26.473 27.897 1.00 14.37 125 ASN A O 1
ATOM 687 N N . LYS A 1 84 ? 8.252 26.677 30.147 1.00 13.41 126 LYS A N 1
ATOM 688 C CA . LYS A 1 84 ? 6.802 26.481 30.147 1.00 13.73 126 LYS A CA 1
ATOM 689 C C . LYS A 1 84 ? 6.026 27.360 29.148 1.00 13.81 126 LYS A C 1
ATOM 690 O O . LYS A 1 84 ? 5.010 26.916 28.621 1.00 16.20 126 LYS A O 1
ATOM 696 N N . ALA A 1 85 ? 6.442 28.613 28.944 1.00 14.73 127 ALA A N 1
ATOM 697 C CA . ALA A 1 85 ? 5.697 29.471 28.033 1.00 16.61 127 ALA A CA 1
ATOM 698 C C . ALA A 1 85 ? 5.646 28.911 26.621 1.00 16.22 127 ALA A C 1
ATOM 699 O O . ALA A 1 85 ? 4.664 29.128 25.906 1.00 15.97 127 ALA A O 1
ATOM 701 N N . HIS A 1 86 ? 6.675 28.152 26.243 1.00 14.69 128 HIS A N 1
ATOM 702 C CA . HIS A 1 86 ? 6.689 27.502 24.935 1.00 15.10 128 HIS A CA 1
ATOM 703 C C . HIS A 1 86 ? 5.629 26.414 24.857 1.00 14.09 128 HIS A C 1
ATOM 704 O O . HIS A 1 86 ? 4.941 26.256 23.829 1.00 15.14 128 HIS A O 1
ATOM 711 N N . PHE A 1 87 ? 5.487 25.635 25.941 1.00 14.36 129 PHE A N 1
ATOM 712 C CA . PHE A 1 87 ? 4.415 24.636 26.028 1.00 14.43 129 PHE A CA 1
ATOM 713 C C . PHE A 1 87 ? 3.024 25.243 26.075 1.00 15.05 129 PHE A C 1
ATOM 714 O O . PHE A 1 87 ? 2.092 24.691 25.485 1.00 16.87 129 PHE A O 1
ATOM 722 N N A ILE A 1 88 ? 2.857 26.371 26.762 0.50 14.92 130 ILE A N 1
ATOM 723 N N B ILE A 1 88 ? 2.865 26.368 26.769 0.50 14.92 130 ILE A N 1
ATOM 724 C CA A ILE A 1 88 ? 1.546 27.013 26.808 0.50 15.39 130 ILE A CA 1
ATOM 725 C CA B ILE A 1 88 ? 1.560 27.011 26.834 0.50 15.44 130 ILE A CA 1
ATOM 726 C C A ILE A 1 88 ? 1.121 27.461 25.406 0.50 16.83 130 ILE A C 1
ATOM 727 C C B ILE A 1 88 ? 1.126 27.466 25.424 0.50 17.05 130 ILE A C 1
ATOM 728 O O A ILE A 1 88 ? -0.017 27.262 25.005 0.50 18.17 130 ILE A O 1
ATOM 729 O O B ILE A 1 88 ? -0.017 27.270 25.034 0.50 18.48 130 ILE A O 1
ATOM 738 N N . GLN A 1 89 ? 2.031 28.078 24.666 1.00 15.22 131 GLN A N 1
ATOM 739 C CA . GLN A 1 89 ? 1.760 28.425 23.290 1.00 16.01 131 GLN A CA 1
ATOM 740 C C . GLN A 1 89 ? 1.409 27.196 22.438 1.00 16.28 131 GLN A C 1
ATOM 741 O O . GLN A 1 89 ? 0.460 27.190 21.656 1.00 18.50 131 GLN A O 1
ATOM 747 N N . PHE A 1 90 ? 2.201 26.150 22.590 1.00 15.69 132 PHE A N 1
ATOM 748 C CA . PHE A 1 90 ? 1.976 24.891 21.887 1.00 16.35 132 PHE A CA 1
ATOM 749 C C . PHE A 1 90 ? 0.593 24.329 22.183 1.00 17.29 132 PHE A C 1
ATOM 750 O O . PHE A 1 90 ? -0.105 23.888 21.286 1.00 18.72 132 PHE A O 1
ATOM 758 N N . LEU A 1 91 ? 0.191 24.371 23.436 1.00 16.48 133 LEU A N 1
ATOM 759 C CA . LEU A 1 91 ? -1.123 23.847 23.787 1.00 19.03 133 LEU A CA 1
ATOM 760 C C . LEU A 1 91 ? -2.282 24.701 23.237 1.00 19.40 133 LEU A C 1
ATOM 761 O O . LEU A 1 91 ? -3.378 24.190 22.993 1.00 26.96 133 LEU A O 1
ATOM 766 N N . ARG A 1 92 ? -2.025 25.973 22.972 1.00 21.54 134 ARG A N 1
ATOM 767 C CA . ARG A 1 92 ? -3.037 26.829 22.383 1.00 23.54 134 ARG A CA 1
ATOM 768 C C . ARG A 1 92 ? -3.233 26.612 20.896 1.00 26.33 134 ARG A C 1
ATOM 769 O O . ARG A 1 92 ? -4.356 26.455 20.449 1.00 28.52 134 ARG A O 1
ATOM 777 N N . ASP A 1 93 ? -2.155 26.626 20.125 1.00 24.08 135 ASP A N 1
ATOM 778 C CA . ASP A 1 93 ? -2.297 26.497 18.666 1.00 28.73 135 ASP A CA 1
ATOM 779 C C . ASP A 1 93 ? -1.226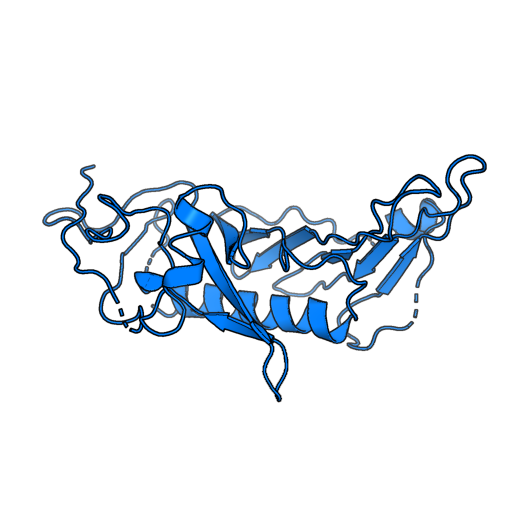 25.684 17.954 1.00 26.80 135 ASP A C 1
ATOM 780 O O . ASP A 1 93 ? -1.172 25.670 16.718 1.00 29.97 135 ASP A O 1
ATOM 785 N N . GLY A 1 94 ? -0.394 25.002 18.720 1.00 24.41 136 GLY A N 1
ATOM 786 C CA . GLY A 1 94 ? 0.692 24.206 18.160 1.00 25.09 136 GLY A CA 1
ATOM 787 C C . GLY A 1 94 ? 1.926 24.965 17.690 1.00 26.28 136 GLY A C 1
ATOM 788 O O . GLY A 1 94 ? 2.925 24.322 17.338 1.00 28.57 136 GLY A O 1
ATOM 789 N N . LEU A 1 95 ? 1.897 26.298 17.732 1.00 26.67 137 LEU A N 1
ATOM 790 C CA . LEU A 1 95 ? 2.877 27.139 17.023 1.00 25.27 137 LEU A CA 1
ATOM 791 C C . LEU A 1 95 ? 4.028 27.604 17.927 1.00 23.12 137 LEU A C 1
ATOM 792 O O . LEU A 1 95 ? 4.182 28.775 18.253 1.00 23.21 137 LEU A O 1
ATOM 797 N N . ASP A 1 96 ? 4.824 26.634 18.335 1.00 19.55 138 ASP A N 1
ATOM 798 C CA . ASP A 1 96 ? 6.026 26.895 19.117 1.00 16.91 138 ASP A CA 1
ATOM 799 C C . ASP A 1 96 ? 6.988 25.727 18.882 1.00 16.52 138 ASP A C 1
ATOM 800 O O . ASP A 1 96 ? 6.653 24.795 18.127 1.00 18.45 138 ASP A O 1
ATOM 805 N N . SER A 1 97 ? 8.185 25.810 19.472 1.00 16.50 139 SER A N 1
ATOM 806 C CA A SER A 1 97 ? 9.269 24.852 19.226 0.50 16.02 139 SER A CA 1
ATOM 807 C CA B SER A 1 97 ? 9.271 24.873 19.234 0.50 14.39 139 SER A CA 1
ATOM 808 C C . SER A 1 97 ? 9.117 23.637 20.111 1.00 14.15 139 SER A C 1
ATOM 809 O O . SER A 1 97 ? 9.967 23.337 20.943 1.00 14.57 139 SER A O 1
ATOM 814 N N . VAL A 1 98 ? 7.988 22.959 19.937 1.00 13.94 140 VAL A N 1
ATOM 815 C CA . VAL A 1 98 ? 7.661 21.759 20.671 1.00 12.61 140 VAL A CA 1
ATOM 816 C C . VAL A 1 98 ? 7.276 20.703 19.641 1.00 12.63 140 VAL A C 1
ATOM 817 O O . VAL A 1 98 ? 6.318 20.885 18.869 1.00 13.93 140 VAL A O 1
ATOM 821 N N . ASP A 1 99 ? 8.017 19.594 19.669 1.00 11.00 141 ASP A N 1
ATOM 822 C CA . ASP A 1 99 ? 7.813 18.492 18.736 1.00 11.03 141 ASP A CA 1
ATOM 823 C C . ASP A 1 99 ? 7.051 17.351 19.410 1.00 11.04 141 ASP A C 1
ATOM 824 O O . ASP A 1 99 ? 7.218 17.102 20.610 1.00 12.15 141 ASP A O 1
ATOM 829 N N . ASP A 1 100 ? 6.240 16.642 18.634 1.00 10.05 142 ASP A N 1
ATOM 830 C CA . ASP A 1 100 ? 5.519 15.462 19.090 1.00 10.41 142 ASP A CA 1
ATOM 831 C C . ASP A 1 100 ? 6.199 14.213 18.608 1.00 10.86 142 ASP A C 1
ATOM 832 O O . ASP A 1 100 ? 6.605 14.134 17.437 1.00 11.57 142 ASP A O 1
ATOM 837 N N . ILE A 1 101 ? 6.334 13.228 19.470 1.00 10.25 143 ILE A N 1
ATOM 838 C CA . ILE A 1 101 ? 6.971 11.965 19.126 1.00 9.46 143 ILE A CA 1
ATOM 839 C C . ILE A 1 101 ? 5.998 10.845 19.431 1.00 10.47 143 ILE A C 1
ATOM 840 O O . ILE A 1 101 ? 5.538 10.718 20.572 1.00 10.90 143 ILE A O 1
ATOM 845 N N . VAL A 1 102 ? 5.627 10.075 18.410 1.00 10.00 144 VAL A N 1
ATOM 846 C CA . VAL A 1 102 ? 4.602 9.045 18.541 1.00 10.11 144 VAL A CA 1
ATOM 847 C C . VAL A 1 102 ? 5.276 7.692 18.686 1.00 10.67 144 VAL A C 1
ATOM 848 O O . VAL A 1 102 ? 6.028 7.257 17.812 1.00 10.45 144 VAL A 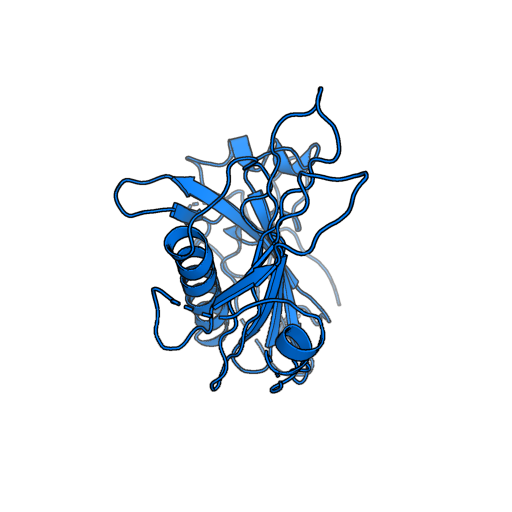O 1
ATOM 852 N N . ILE A 1 103 ? 4.953 7.012 19.782 1.00 11.29 145 ILE A N 1
ATOM 853 C CA . ILE A 1 103 ? 5.545 5.734 20.161 1.00 10.82 145 ILE A CA 1
ATOM 854 C C . ILE A 1 103 ? 4.475 4.658 20.119 1.00 12.35 145 ILE A C 1
ATOM 855 O O . ILE A 1 103 ? 3.421 4.806 20.753 1.00 12.52 145 ILE A O 1
ATOM 860 N N . ARG A 1 104 ? 4.756 3.569 19.410 1.00 11.55 146 ARG A N 1
ATOM 861 C CA . ARG A 1 104 ? 3.888 2.381 19.342 1.00 13.04 146 ARG A CA 1
ATOM 862 C C . ARG A 1 104 ? 4.738 1.154 19.523 0.50 8.92 146 ARG A C 1
ATOM 863 O O . ARG A 1 104 ? 5.950 1.200 19.361 0.50 8.77 146 ARG A O 1
ATOM 871 N N . LYS A 1 105 ? 4.113 0.019 19.856 1.00 15.82 147 LYS A N 1
ATOM 872 C CA . LYS A 1 105 ? 4.853 -1.226 19.906 1.00 16.37 147 LYS A CA 1
ATOM 873 C C . LYS A 1 105 ? 4.435 -2.129 18.760 1.00 17.57 147 LYS A C 1
ATOM 874 O O . LYS A 1 105 ? 3.411 -2.772 18.828 1.00 22.88 147 LYS A O 1
ATOM 880 N N . ASP A 1 106 ? 5.295 -2.214 17.765 1.00 21.79 148 ASP A N 1
ATOM 881 C CA . ASP A 1 106 ? 5.043 -2.978 16.541 1.00 25.05 148 ASP A CA 1
ATOM 882 C C . ASP A 1 106 ? 6.345 -3.453 15.965 1.00 28.42 148 ASP A C 1
ATOM 883 O O . ASP A 1 106 ? 7.365 -2.822 16.157 1.00 23.67 148 ASP A O 1
ATOM 888 N N . ALA A 1 107 ? 6.299 -4.555 15.221 1.00 28.36 149 ALA A N 1
ATOM 889 C CA . ALA A 1 107 ? 7.450 -4.987 14.471 1.00 28.80 149 ALA A CA 1
ATOM 890 C C . ALA A 1 107 ? 7.840 -3.884 13.493 1.00 23.33 149 ALA A C 1
ATOM 891 O O . ALA A 1 107 ? 6.983 -3.229 12.914 1.00 25.78 149 ALA A O 1
ATOM 893 N N . CYS A 1 108 ? 9.144 -3.712 13.334 1.00 24.21 150 CYS A N 1
ATOM 894 C CA . CYS A 1 108 ? 9.696 -2.713 12.437 1.00 22.00 150 CYS A CA 1
ATOM 895 C C . CYS A 1 108 ? 9.321 -3.049 11.011 1.00 27.93 150 CYS A C 1
ATOM 896 O O . CYS A 1 108 ? 9.295 -4.232 10.634 1.00 28.90 150 CYS A O 1
ATOM 899 N N . SER A 1 109 ? 8.941 -2.037 10.242 1.00 27.97 151 SER A N 1
ATOM 900 C CA . SER A 1 109 ? 8.676 -2.272 8.817 1.00 31.92 151 SER A CA 1
ATOM 901 C C . SER A 1 109 ? 9.452 -1.300 7.931 1.00 30.84 151 SER A C 1
ATOM 902 O O . SER A 1 109 ? 9.107 -1.094 6.761 1.00 33.06 151 SER A O 1
ATOM 905 N N . LEU A 1 110 ? 10.515 -0.720 8.479 1.00 24.37 152 LEU A N 1
ATOM 906 C CA . LEU A 1 110 ? 11.460 0.012 7.664 1.00 24.17 152 LEU A CA 1
ATOM 907 C C . LEU A 1 110 ? 12.170 -0.992 6.762 1.00 25.29 152 LEU A C 1
ATOM 908 O O . LEU A 1 110 ? 12.635 -2.023 7.226 1.00 29.18 152 LEU A O 1
ATOM 913 N N . SER A 1 111 ? 12.227 -0.659 5.475 1.00 24.71 153 SER A N 1
ATOM 914 C CA . SER A 1 111 ? 12.901 -1.477 4.470 1.00 29.35 153 SER A CA 1
ATOM 915 C C . SER A 1 111 ? 14.407 -1.551 4.678 1.00 26.76 153 SER A C 1
ATOM 916 O O . SER A 1 111 ? 15.068 -0.507 4.739 1.00 24.00 153 SER A O 1
ATOM 919 N N . THR A 1 112 ? 14.963 -2.761 4.745 1.00 26.50 154 THR A N 1
ATOM 920 C CA . THR A 1 112 ? 16.419 -2.919 4.826 1.00 27.65 154 THR A CA 1
ATOM 921 C C . THR A 1 112 ? 17.105 -2.611 3.491 1.00 25.97 154 THR A C 1
ATOM 922 O O . THR A 1 112 ? 18.331 -2.544 3.425 1.00 30.46 154 THR A O 1
ATOM 926 N N . THR A 1 113 ? 16.313 -2.400 2.434 1.00 26.60 155 THR A N 1
ATOM 927 C CA . THR A 1 113 ? 16.854 -2.054 1.117 1.00 25.01 155 THR A CA 1
ATOM 928 C C . THR A 1 113 ? 16.359 -0.694 0.599 1.00 22.29 155 THR A C 1
ATOM 929 O O . THR A 1 113 ? 16.320 -0.448 -0.584 1.00 22.85 155 THR A O 1
ATOM 941 N N . GLY A 1 115 ? 17.880 2.181 0.623 1.00 18.62 157 GLY A N 1
ATOM 942 C CA . GLY A 1 115 ? 18.892 2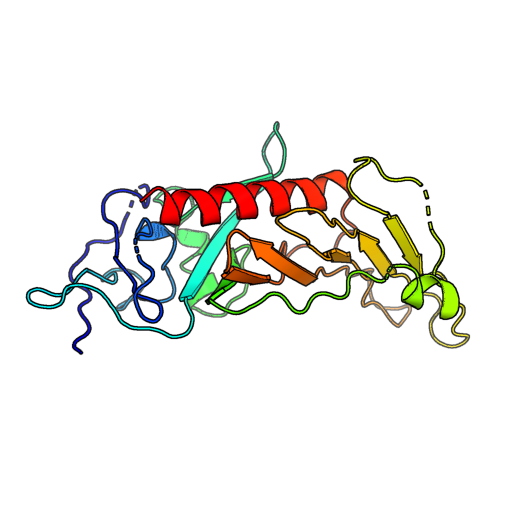.879 -0.143 1.00 17.71 157 GLY A CA 1
ATOM 943 C C . GLY A 1 115 ? 19.025 2.396 -1.572 1.00 19.59 157 GLY A C 1
ATOM 944 O O . GLY A 1 115 ? 19.183 3.191 -2.497 1.00 18.68 157 GLY A O 1
ATOM 945 N N . GLU A 1 116 ? 18.925 1.085 -1.765 1.00 20.36 158 GLU A N 1
ATOM 946 C CA . GLU A 1 116 ? 18.913 0.489 -3.114 1.00 21.51 158 GLU A CA 1
ATOM 947 C C . GLU A 1 116 ? 17.762 1.049 -3.931 1.00 20.65 158 GLU A C 1
ATOM 948 O O . GLU A 1 116 ? 17.914 1.358 -5.112 1.00 20.32 158 GLU A O 1
ATOM 954 N N . ARG A 1 117 ? 16.600 1.187 -3.294 1.00 19.10 159 ARG A N 1
ATOM 955 C CA . ARG A 1 117 ? 15.427 1.700 -3.974 1.00 20.21 159 ARG A CA 1
ATOM 956 C C . ARG A 1 117 ? 15.712 3.139 -4.385 1.00 17.14 159 ARG A C 1
ATOM 957 O O . ARG A 1 117 ? 15.453 3.555 -5.521 1.00 18.36 159 ARG A O 1
ATOM 965 N N . LEU A 1 118 ? 16.250 3.927 -3.467 1.00 16.43 160 LEU A N 1
ATOM 966 C CA . LEU A 1 118 ? 16.574 5.319 -3.777 1.00 15.51 160 LEU A CA 1
ATOM 967 C C . LEU A 1 118 ? 17.503 5.409 -4.986 1.00 15.92 160 LEU A C 1
ATOM 968 O O . LEU A 1 118 ? 17.278 6.237 -5.855 1.00 15.72 160 LEU A O 1
ATOM 973 N N . LEU A 1 119 ? 18.537 4.575 -5.050 1.00 15.26 161 LEU A N 1
ATOM 974 C CA . LEU A 1 119 ? 19.422 4.599 -6.184 1.00 16.74 161 LEU A CA 1
ATOM 975 C C . LEU A 1 119 ? 18.686 4.307 -7.497 1.00 17.57 161 LEU A C 1
ATOM 976 O O . LEU A 1 119 ? 18.960 4.961 -8.512 1.00 17.94 161 LEU A O 1
ATOM 981 N N . THR A 1 120 ? 17.751 3.351 -7.468 1.00 17.85 162 THR A N 1
ATOM 982 C CA . THR A 1 120 ? 17.000 3.009 -8.688 1.00 17.48 162 THR A CA 1
ATOM 983 C C . THR A 1 120 ? 16.149 4.197 -9.150 1.00 17.71 162 THR A C 1
ATOM 984 O O . THR A 1 120 ? 15.859 4.323 -10.333 1.00 20.68 162 THR A O 1
ATOM 988 N N . TYR A 1 121 ? 15.802 5.078 -8.225 1.00 16.25 163 TYR A N 1
ATOM 989 C CA . TYR A 1 121 ? 14.980 6.236 -8.504 1.00 15.23 163 TYR A CA 1
ATOM 990 C C . TYR A 1 121 ? 15.777 7.442 -8.990 1.00 16.06 163 TYR A C 1
ATOM 991 O O . TYR A 1 121 ? 15.173 8.441 -9.376 1.00 19.39 163 TYR A O 1
ATOM 1000 N N . GLY A 1 122 ? 17.117 7.368 -9.009 1.00 14.92 164 GLY A N 1
ATOM 1001 C CA . GLY A 1 122 ? 17.927 8.514 -9.406 1.00 14.81 164 GLY A CA 1
ATOM 1002 C C . GLY A 1 122 ? 18.336 9.427 -8.275 1.00 15.59 164 GLY A C 1
ATOM 1003 O O . GLY A 1 122 ? 18.858 10.511 -8.527 1.00 17.80 164 GLY A O 1
ATOM 1004 N N . VAL A 1 123 ? 18.139 8.985 -7.040 1.00 14.65 165 VAL A N 1
ATOM 1005 C CA . VAL A 1 123 ? 18.639 9.686 -5.852 1.00 16.23 165 VAL A CA 1
ATOM 1006 C C . VAL A 1 123 ? 20.063 9.186 -5.656 1.00 20.04 165 VAL A C 1
ATOM 1007 O O . VAL A 1 123 ? 20.387 8.027 -5.980 1.00 23.43 165 VAL A O 1
ATOM 1011 N N . LYS A 1 124 ? 20.965 10.075 -5.255 1.00 15.56 166 LYS A N 1
ATOM 1012 C CA . LYS A 1 124 ? 22.385 9.722 -5.264 1.00 16.74 166 LYS A CA 1
ATOM 1013 C C . LYS A 1 124 ? 22.995 9.577 -3.873 1.00 14.53 166 LYS A C 1
ATOM 1014 O O . LYS A 1 124 ? 22.646 10.327 -2.972 1.00 16.22 166 LYS A O 1
ATOM 1020 N N . LYS A 1 125 ? 23.861 8.597 -3.691 1.00 15.85 167 LYS A N 1
ATOM 1021 C CA . LYS A 1 125 ? 24.575 8.440 -2.431 1.00 14.54 167 LYS A CA 1
ATOM 1022 C C . LYS A 1 125 ? 25.609 9.544 -2.304 1.00 16.30 167 LYS A C 1
ATOM 1023 O O . LYS A 1 125 ? 26.230 9.969 -3.304 1.00 17.67 167 LYS A O 1
ATOM 1042 N N . PRO A 1 127 ? 28.663 11.355 0.782 1.00 14.21 169 PRO A N 1
ATOM 1043 C CA . PRO A 1 127 ? 29.368 11.040 2.012 1.00 15.23 169 PRO A CA 1
ATOM 1044 C C . PRO A 1 127 ? 28.547 11.327 3.282 1.00 16.01 169 PRO A C 1
ATOM 1045 O O . PRO A 1 127 ? 27.806 12.322 3.325 1.00 15.60 169 PRO A O 1
ATOM 1049 N N . SER A 1 128 ? 28.730 10.490 4.309 1.00 15.23 170 SER A N 1
ATOM 1050 C CA . SER A 1 128 ? 28.030 10.644 5.578 1.00 13.62 170 SER A CA 1
ATOM 1051 C C . SER A 1 128 ? 28.991 10.982 6.689 1.00 14.61 170 SER A C 1
ATOM 1052 O O . SER A 1 128 ? 30.087 10.400 6.788 1.00 15.08 170 SER A O 1
ATOM 1055 N N . ALA A 1 129 ? 28.579 11.886 7.575 1.00 16.68 171 ALA A N 1
ATOM 1056 C CA . ALA A 1 129 ? 29.364 12.255 8.730 1.00 16.57 171 AL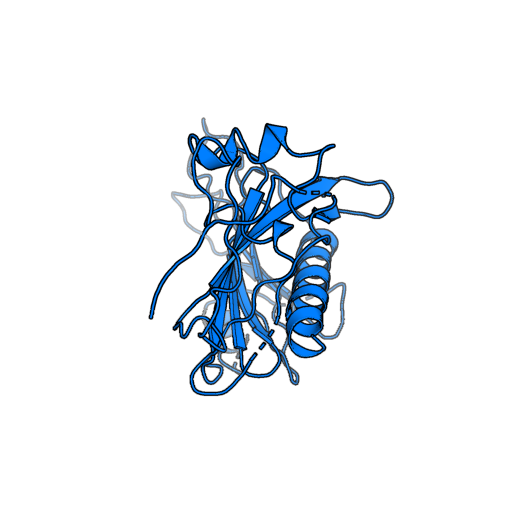A A CA 1
ATOM 1057 C C . ALA A 1 129 ? 29.422 11.153 9.798 1.00 18.27 171 ALA A C 1
ATOM 1058 O O . ALA A 1 129 ? 30.223 11.241 10.715 1.00 19.62 171 ALA A O 1
ATOM 1060 N N . TYR A 1 130 ? 28.554 10.150 9.704 1.00 17.05 172 TYR A N 1
ATOM 1061 C CA . TYR A 1 130 ? 28.433 9.045 10.663 1.00 17.65 172 TYR A CA 1
ATOM 1062 C C . TYR A 1 130 ? 28.469 7.773 9.820 1.00 18.60 172 TYR A C 1
ATOM 1063 O O . TYR A 1 130 ? 27.633 7.617 8.929 1.00 17.99 172 TYR A O 1
ATOM 1072 N N . PRO A 1 131 ? 29.437 6.875 10.014 1.00 19.05 173 PRO A N 1
ATOM 1073 C CA . PRO A 1 131 ? 29.547 5.756 9.077 1.00 20.21 173 PRO A CA 1
ATOM 1074 C C . PRO A 1 131 ? 28.345 4.803 9.077 1.00 18.04 173 PRO A C 1
ATOM 1075 O O . PRO A 1 131 ? 28.038 4.230 8.044 1.00 20.56 173 PRO A O 1
ATOM 1079 N N . GLU A 1 132 ? 27.674 4.687 10.224 1.00 19.21 174 GLU A N 1
ATOM 1080 C CA . GLU A 1 132 ? 26.437 3.899 10.345 1.00 18.57 174 GLU A CA 1
ATOM 1081 C C . GLU A 1 132 ? 25.198 4.487 9.671 1.00 18.71 174 GLU A C 1
ATOM 1082 O O . GLU A 1 132 ? 24.188 3.809 9.585 1.00 20.77 174 GLU A O 1
ATOM 1088 N N . TYR A 1 133 ? 25.270 5.737 9.226 1.00 17.78 175 TYR A N 1
ATOM 1089 C CA . TYR A 1 133 ? 24.252 6.292 8.383 1.00 15.39 175 TYR A CA 1
ATOM 1090 C C . TYR A 1 133 ? 24.727 6.361 6.958 1.00 17.09 175 TYR A C 1
ATOM 1091 O O . TYR A 1 133 ? 25.847 6.810 6.692 1.00 17.33 175 TYR A O 1
ATOM 1100 N N . GLU A 1 134 ? 23.886 5.928 6.038 1.00 14.89 176 GLU A N 1
ATOM 1101 C CA A GLU A 1 134 ? 24.082 6.185 4.613 0.50 13.68 176 GLU A CA 1
ATOM 1102 C CA B GLU A 1 134 ? 24.110 6.197 4.631 0.50 14.30 176 GLU A CA 1
ATOM 1103 C C . GLU A 1 134 ? 23.377 7.483 4.293 1.00 13.86 176 GLU A C 1
ATOM 1104 O O . GLU A 1 134 ? 22.228 7.693 4.747 1.00 16.47 176 GLU A O 1
ATOM 1115 N N . ALA A 1 135 ? 24.005 8.370 3.554 1.00 13.96 177 ALA A N 1
ATOM 1116 C CA . ALA A 1 135 ? 23.461 9.651 3.164 1.00 13.32 177 ALA A CA 1
ATOM 1117 C C . ALA A 1 135 ? 23.145 9.667 1.696 1.00 13.92 177 ALA A C 1
ATOM 1118 O O . ALA A 1 135 ? 23.902 9.121 0.873 1.00 14.41 177 ALA A O 1
ATOM 1120 N N . TYR A 1 136 ? 22.018 10.292 1.360 1.00 13.19 178 TYR A N 1
ATOM 1121 C CA . TYR A 1 136 ? 21.547 10.418 -0.022 1.00 14.14 178 TYR A CA 1
ATOM 1122 C C . TYR A 1 136 ? 21.023 11.808 -0.287 1.00 14.61 178 TYR A C 1
ATOM 1123 O O . TYR A 1 136 ? 20.468 12.473 0.619 1.00 14.66 178 TYR A O 1
ATOM 1132 N N . GLU A 1 137 ? 21.151 12.240 -1.533 1.00 14.46 179 GLU A N 1
ATOM 1133 C CA . GLU A 1 137 ? 20.725 13.561 -1.935 1.00 15.35 179 GLU A CA 1
ATOM 1134 C C . GLU A 1 137 ? 19.924 13.411 -3.214 1.00 13.98 179 GLU A C 1
ATOM 1135 O O . GLU A 1 137 ? 20.402 12.803 -4.187 1.00 15.78 179 GLU A O 1
ATOM 1141 N N . ASP A 1 138 ? 18.710 13.955 -3.205 1.00 14.97 180 ASP A N 1
ATOM 1142 C CA . ASP A 1 138 ? 17.849 13.937 -4.367 1.00 14.46 180 ASP A CA 1
ATOM 1143 C C . ASP A 1 138 ? 17.940 15.328 -4.978 1.00 17.06 180 ASP A C 1
ATOM 1144 O O . ASP A 1 138 ? 17.488 16.311 -4.382 1.00 16.03 180 ASP A O 1
ATOM 1149 N N . LYS A 1 139 ? 18.558 15.413 -6.143 1.00 17.17 181 LYS A N 1
ATOM 1150 C CA . LYS A 1 139 ? 18.656 16.635 -6.917 1.00 19.66 181 LYS A CA 1
ATOM 1151 C C . LYS A 1 139 ? 18.045 16.427 -8.301 1.00 18.86 181 LYS A C 1
ATOM 1152 O O . LYS A 1 139 ? 18.444 17.095 -9.273 1.00 22.34 181 LYS A O 1
ATOM 1158 N N . ARG A 1 140 ? 17.086 15.507 -8.416 1.00 17.42 182 ARG A N 1
ATOM 1159 C CA . ARG A 1 140 ? 16.479 15.267 -9.711 1.00 17.73 182 ARG A CA 1
ATOM 1160 C C . ARG A 1 140 ? 15.787 16.506 -10.247 1.00 18.67 182 ARG A C 1
ATOM 1161 O O . ARG A 1 140 ? 15.274 17.344 -9.507 1.00 20.37 182 ARG A O 1
ATOM 1169 N N . HIS A 1 141 ? 15.763 16.604 -11.569 1.00 21.40 183 HIS A N 1
ATOM 1170 C CA . HIS A 1 141 ? 15.303 17.797 -12.253 1.00 24.69 183 HIS A CA 1
ATOM 1171 C C . HIS A 1 141 ? 13.798 17.809 -12.480 1.00 27.80 183 HIS A C 1
ATOM 1172 O O . HIS A 1 141 ? 13.214 16.852 -13.014 1.00 27.71 183 HIS A O 1
ATOM 1179 N N . ILE A 1 142 ? 13.188 18.924 -12.086 1.00 23.00 184 ILE A N 1
ATOM 1180 C CA . ILE A 1 142 ? 11.777 19.222 -12.369 1.00 28.15 184 ILE A CA 1
ATOM 1181 C C . ILE A 1 142 ? 11.751 20.607 -13.009 1.00 30.92 184 ILE A C 1
ATOM 1182 O O . ILE A 1 142 ? 12.065 21.593 -12.340 1.00 33.57 184 ILE A O 1
ATOM 1187 N N . PRO A 1 143 ? 11.414 20.687 -14.308 1.00 35.47 185 PRO A N 1
ATOM 1188 C CA . PRO A 1 143 ? 11.491 21.973 -15.010 1.00 40.89 185 PRO A CA 1
ATOM 1189 C C . PRO A 1 143 ? 10.758 23.113 -14.285 1.00 41.38 185 PRO A C 1
ATOM 1190 O O . PRO A 1 143 ? 11.304 24.214 -14.154 1.00 46.12 185 PRO A O 1
ATOM 1194 N N . GLU A 1 144 ? 9.553 22.833 -13.797 1.00 41.37 186 GLU A N 1
ATOM 1195 C CA . GLU A 1 144 ? 8.722 23.843 -13.124 1.00 48.42 186 GLU A CA 1
ATOM 1196 C C . GLU A 1 144 ? 9.119 24.109 -11.661 1.00 46.27 186 GLU A C 1
ATOM 1197 O O . GLU A 1 144 ? 8.706 25.113 -11.081 1.00 48.19 186 GLU A O 1
ATOM 1203 N N . ASN A 1 145 ? 9.900 23.207 -11.064 1.00 39.39 187 ASN A N 1
ATOM 1204 C CA . ASN A 1 145 ? 10.321 23.364 -9.666 1.00 35.88 187 ASN A CA 1
ATOM 1205 C C . ASN A 1 145 ? 11.840 23.276 -9.483 1.00 32.47 187 ASN A C 1
ATOM 1206 O O . ASN A 1 145 ? 12.366 22.196 -9.171 1.00 31.27 187 ASN A O 1
ATOM 1211 N N . PRO A 1 146 ? 12.556 24.407 -9.636 1.00 31.58 188 PRO A N 1
ATOM 1212 C CA . PRO A 1 146 ? 14.020 24.397 -9.482 1.00 32.44 188 PRO A CA 1
ATOM 1213 C C . PRO A 1 146 ? 14.472 24.229 -8.029 1.00 30.41 188 PRO A C 1
ATOM 1214 O O . PRO A 1 146 ? 15.666 24.043 -7.754 1.00 34.42 188 PRO A O 1
ATOM 1218 N N . TYR A 1 147 ? 13.516 24.265 -7.105 1.00 31.39 189 TYR A N 1
ATOM 1219 C CA . TYR A 1 147 ? 13.823 24.216 -5.677 1.00 29.84 189 TYR A CA 1
ATOM 1220 C C . TYR A 1 147 ? 13.765 22.806 -5.096 1.00 27.49 189 TYR A C 1
ATOM 1221 O O . TYR A 1 147 ? 14.160 22.591 -3.943 1.00 25.97 189 TYR A O 1
ATOM 1230 N N . PHE A 1 148 ? 13.322 21.830 -5.892 1.00 24.22 190 PHE A N 1
ATOM 1231 C CA . PHE A 1 148 ? 13.262 20.451 -5.433 1.00 22.56 190 PHE A CA 1
ATOM 1232 C C . PHE A 1 148 ? 14.645 19.960 -4.938 1.00 19.94 190 PHE A C 1
ATOM 1233 O O . PHE A 1 148 ? 15.619 19.956 -5.670 1.00 23.09 190 PHE A O 1
ATOM 1241 N N . HIS A 1 149 ? 14.709 19.529 -3.684 1.00 18.31 191 HIS A N 1
ATOM 1242 C CA . HIS A 1 149 ? 15.946 19.138 -3.058 1.00 18.48 191 HIS A CA 1
ATOM 1243 C C . HIS A 1 149 ? 15.620 18.386 -1.768 1.00 16.53 191 HIS A C 1
ATOM 1244 O O . HIS A 1 149 ? 15.037 18.973 -0.869 1.00 18.74 191 HIS A O 1
ATOM 1251 N N . GLU A 1 150 ? 16.014 17.131 -1.693 1.00 15.65 192 GLU A N 1
ATOM 1252 C CA . GLU A 1 150 ? 15.684 16.295 -0.534 1.00 13.89 192 GLU A CA 1
ATOM 1253 C C . GLU A 1 150 ? 16.903 15.490 -0.154 1.00 13.73 192 GLU A C 1
ATOM 1254 O O . GLU A 1 150 ? 17.755 15.171 -1.007 1.00 16.84 192 GLU A O 1
ATOM 1260 N N . PHE A 1 151 ? 17.041 15.232 1.126 1.00 13.85 193 PHE A N 1
ATOM 1261 C CA . PHE A 1 151 ? 18.118 14.448 1.706 1.00 13.18 193 PHE A CA 1
ATOM 1262 C C . PHE A 1 151 ? 17.548 13.296 2.515 1.00 13.89 193 PHE A C 1
ATOM 1263 O O . PHE A 1 151 ? 16.486 13.442 3.163 1.00 13.90 193 PHE A O 1
ATOM 1271 N N . TYR A 1 152 ? 18.230 12.165 2.523 1.00 12.02 194 TYR A N 1
ATOM 1272 C CA . TYR A 1 152 ? 17.912 11.017 3.328 1.00 11.67 194 TYR A CA 1
ATOM 1273 C C . TYR A 1 152 ? 19.122 10.608 4.098 1.00 14.22 194 TYR A C 1
ATOM 1274 O O . TYR A 1 152 ? 20.216 10.578 3.526 1.00 14.43 194 TYR A O 1
ATOM 1283 N N . TYR A 1 153 ? 18.949 10.260 5.356 1.00 12.26 195 TYR A N 1
ATOM 1284 C CA . TYR A 1 153 ? 19.953 9.657 6.199 1.00 13.00 195 TYR A CA 1
ATOM 1285 C C . TYR A 1 153 ? 19.374 8.374 6.762 1.00 12.65 195 TYR A C 1
ATOM 1286 O O . TYR A 1 153 ? 18.396 8.415 7.511 1.00 13.24 195 TYR A O 1
ATOM 1295 N N . ILE A 1 154 ? 19.970 7.237 6.450 1.00 13.47 196 ILE A N 1
ATOM 1296 C CA . ILE A 1 154 ? 19.430 5.926 6.765 1.00 13.30 196 ILE A CA 1
ATOM 1297 C C . ILE A 1 154 ? 20.400 5.159 7.645 1.00 14.89 196 ILE A C 1
ATOM 1298 O O . ILE A 1 154 ? 21.543 4.942 7.270 1.00 16.77 196 ILE A O 1
ATOM 1303 N N . LYS A 1 155 ? 19.930 4.704 8.798 1.00 14.95 197 LYS A N 1
ATOM 1304 C CA . LYS A 1 155 ? 20.674 3.867 9.741 1.00 19.43 197 LYS A CA 1
ATOM 1305 C C . LYS A 1 155 ? 20.085 2.462 9.708 1.00 15.77 197 LYS A C 1
ATOM 1306 O O . LYS A 1 155 ? 18.891 2.330 9.699 1.00 16.87 197 LYS A O 1
ATOM 1312 N N . LYS A 1 156 ? 20.892 1.394 9.742 1.00 21.34 198 LYS A N 1
ATOM 1313 C CA . LYS A 1 156 ? 20.352 0.009 9.878 1.00 25.38 198 LYS A CA 1
ATOM 1314 C C . LYS A 1 156 ? 20.607 -0.525 11.300 1.00 24.61 198 LYS A C 1
ATOM 1315 O O . LYS A 1 156 ? 20.244 0.152 12.238 1.00 24.11 198 LYS A O 1
ATOM 1321 N N . GLY A 1 157 ? 21.197 -1.707 11.495 1.00 29.40 199 GLY A N 1
ATOM 1322 C CA . GLY A 1 157 ? 21.451 -2.207 12.852 1.00 29.34 199 GLY A CA 1
ATOM 1323 C C . GLY A 1 157 ? 20.206 -2.598 13.622 1.00 27.33 199 GLY A C 1
ATOM 1324 O O . GLY A 1 157 ? 19.137 -2.794 13.043 1.00 32.47 199 GLY A O 1
ATOM 1325 N N . GLU A 1 158 ? 20.342 -2.643 14.939 1.00 27.53 200 GLU A N 1
ATOM 1326 C CA . GLU A 1 158 ? 19.286 -3.156 15.812 1.00 33.08 200 GLU A CA 1
ATOM 1327 C C . GLU A 1 158 ? 18.084 -2.210 15.851 1.00 32.52 200 GLU A C 1
ATOM 1328 O O . GLU A 1 158 ? 16.936 -2.651 16.033 1.00 31.08 200 GLU A O 1
ATOM 1334 N N . ASN A 1 159 ? 18.382 -0.923 15.639 1.00 20.91 201 ASN A N 1
ATOM 1335 C CA . ASN A 1 159 ? 17.466 0.163 15.799 1.00 16.57 201 ASN A CA 1
ATOM 1336 C C . ASN A 1 159 ? 17.502 1.097 14.558 1.00 14.77 201 ASN A C 1
ATOM 1337 O O . ASN A 1 159 ? 17.992 2.231 14.627 1.00 15.10 201 ASN A O 1
ATOM 1342 N N . PRO A 1 160 ? 16.940 0.632 13.430 1.00 15.82 202 PRO A N 1
ATOM 1343 C CA . PRO A 1 160 ? 17.082 1.383 12.210 1.00 14.22 202 PRO A CA 1
ATOM 1344 C C . PRO A 1 160 ? 16.289 2.710 12.227 1.00 13.48 202 PRO A C 1
ATOM 1345 O O . PRO A 1 160 ? 15.375 2.913 13.035 1.00 14.28 202 PRO A O 1
ATOM 1349 N N . ALA A 1 161 ? 16.626 3.613 11.322 1.00 12.99 203 ALA A N 1
ATOM 1350 C CA . ALA A 1 161 ? 15.968 4.901 11.244 1.00 12.22 203 ALA A CA 1
ATOM 1351 C C . ALA A 1 161 ? 16.103 5.438 9.845 1.00 11.28 203 ALA A C 1
ATOM 1352 O O . ALA A 1 161 ? 17.125 5.192 9.167 1.00 13.37 203 ALA A O 1
ATOM 1354 N N . ILE A 1 162 ? 15.117 6.207 9.396 1.00 11.17 204 ILE A N 1
ATOM 1355 C CA A ILE A 1 162 ? 15.214 6.956 8.166 0.50 11.27 204 ILE A CA 1
ATOM 1356 C CA B ILE A 1 162 ? 15.196 6.949 8.164 0.50 11.63 204 ILE A CA 1
ATOM 1357 C C . ILE A 1 162 ? 14.807 8.400 8.444 1.00 11.00 204 ILE A C 1
ATOM 1358 O O . ILE A 1 162 ? 13.681 8.669 8.919 1.00 10.17 204 ILE A O 1
ATOM 1367 N N . ILE A 1 163 ? 15.735 9.334 8.189 1.00 10.80 205 ILE A N 1
ATOM 1368 C CA . ILE A 1 163 ? 15.552 10.750 8.399 1.00 10.11 205 ILE A CA 1
ATOM 1369 C C . ILE A 1 163 ? 15.475 11.375 7.004 1.00 10.98 205 ILE A C 1
ATOM 1370 O O . ILE A 1 163 ? 16.351 11.174 6.168 1.00 11.72 205 ILE A O 1
ATOM 1375 N N . THR A 1 164 ? 14.389 12.097 6.713 1.00 10.19 206 THR A N 1
ATOM 1376 C CA . THR A 1 164 ? 14.192 12.759 5.405 1.00 11.17 206 THR A CA 1
ATOM 1377 C C . THR A 1 164 ? 14.062 14.245 5.628 1.00 11.95 206 THR A C 1
ATOM 1378 O O . THR A 1 164 ? 13.284 14.697 6.444 1.00 13.82 206 THR A O 1
ATOM 1382 N N . HIS A 1 165 ? 14.880 15.023 4.946 1.00 12.66 207 HIS A N 1
ATOM 1383 C CA . HIS A 1 165 ? 14.937 16.488 5.126 1.00 11.84 207 HIS A CA 1
ATOM 1384 C C . HIS A 1 165 ? 14.760 17.114 3.763 1.00 13.26 207 HIS A C 1
ATOM 1385 O O . HIS A 1 165 ? 15.517 16.796 2.848 1.00 14.96 207 HIS A O 1
ATOM 1392 N N . ARG A 1 166 ? 13.753 17.959 3.579 1.00 12.91 208 ARG A N 1
ATOM 1393 C CA A ARG A 1 166 ? 13.383 18.425 2.252 0.50 14.10 208 ARG A CA 1
ATOM 1394 C CA B ARG A 1 166 ? 13.387 18.427 2.253 0.50 13.95 208 ARG A CA 1
ATOM 1395 C C . ARG A 1 166 ? 13.021 19.900 2.216 1.00 16.32 208 ARG A C 1
ATOM 1396 O O . ARG A 1 166 ? 12.477 20.457 3.176 1.00 17.24 208 ARG A O 1
ATOM 1411 N N . ASN A 1 167 ? 13.291 20.536 1.085 1.00 17.71 209 ASN A N 1
ATOM 1412 C CA . ASN A 1 167 ? 12.868 21.909 0.881 1.00 19.11 209 ASN A CA 1
ATOM 1413 C C . ASN A 1 167 ? 11.441 21.900 0.343 1.00 20.18 209 ASN A C 1
ATOM 1414 O O . ASN A 1 167 ? 11.149 21.246 -0.646 1.00 22.61 209 ASN A O 1
ATOM 1419 N N . ASN A 1 168 ? 10.547 22.622 1.004 1.00 21.03 210 ASN A N 1
ATOM 1420 C CA . ASN A 1 168 ? 9.141 22.673 0.622 1.00 22.55 210 ASN A CA 1
ATOM 1421 C C . ASN A 1 168 ? 8.805 23.843 -0.284 1.00 28.30 210 ASN A C 1
ATOM 1422 O O . ASN A 1 168 ? 7.682 23.960 -0.761 1.00 30.31 210 ASN A O 1
ATOM 1427 N N . ARG A 1 169 ? 9.780 24.702 -0.510 1.00 24.42 211 ARG A N 1
ATOM 1428 C CA . ARG A 1 169 ? 9.619 25.838 -1.419 1.00 28.27 211 ARG A CA 1
ATOM 1429 C C . ARG A 1 169 ? 9.351 25.378 -2.851 1.00 28.47 211 ARG A C 1
ATOM 1430 O O . ARG A 1 169 ? 10.038 24.482 -3.361 1.00 29.85 211 ARG A O 1
ATOM 1438 N N . ILE A 1 170 ? 8.353 25.983 -3.490 1.00 31.58 212 ILE A N 1
ATOM 1439 C CA . ILE A 1 170 ? 8.063 25.700 -4.905 1.00 33.09 212 ILE A CA 1
ATOM 1440 C C . ILE A 1 170 ? 8.033 26.907 -5.838 1.00 35.17 212 ILE A C 1
ATOM 1441 O O . ILE A 1 170 ? 7.945 26.730 -7.055 1.00 38.38 212 ILE A O 1
ATOM 1446 N N . ASN A 1 171 ? 8.093 28.119 -5.299 1.00 96.04 213 ASN A N 1
ATOM 1447 C CA . ASN A 1 171 ? 8.207 29.275 -6.171 1.00 111.08 213 ASN A CA 1
ATOM 1448 C C . ASN A 1 171 ? 9.137 30.325 -5.632 1.00 101.13 213 ASN A C 1
ATOM 1449 O O . ASN A 1 171 ? 9.662 30.255 -4.519 1.00 86.07 213 ASN A O 1
ATOM 1454 N N . GLN A 1 172 ? 9.215 31.308 -6.431 1.00 117.67 214 GLN A N 1
ATOM 1455 C CA . GLN A 1 172 ? 10.303 32.232 -6.350 1.00 120.18 214 GLN A CA 1
ATOM 1456 C C . GLN A 1 172 ? 10.032 33.326 -5.344 1.00 123.80 214 GLN A C 1
ATOM 1457 O O . GLN A 1 172 ? 10.953 33.819 -4.686 1.00 123.33 214 GLN A O 1
ATOM 1463 N N . THR A 1 173 ? 8.844 33.735 -5.219 1.00 136.14 215 THR A N 1
ATOM 1464 C CA . THR A 1 173 ? 8.432 34.670 -4.185 1.00 149.85 215 THR A CA 1
ATOM 1465 C C . THR A 1 173 ? 8.584 34.057 -2.775 1.00 133.29 215 THR A C 1
ATOM 1466 O O . THR A 1 173 ? 8.898 34.764 -1.818 1.00 140.64 215 THR A O 1
ATOM 1470 N N . GLU A 1 174 ? 8.379 32.742 -2.665 1.00 115.60 216 GLU A N 1
ATOM 1471 C CA . GLU A 1 174 ? 8.545 32.007 -1.401 1.00 99.47 216 GLU A CA 1
ATOM 1472 C C . GLU A 1 174 ? 9.998 31.961 -0.923 1.00 87.83 216 GLU A C 1
ATOM 1473 O O . GLU A 1 174 ? 10.921 32.102 -1.720 1.00 92.95 216 GLU A O 1
ATOM 1479 N N . GLU A 1 175 ? 10.191 31.745 0.377 1.00 83.49 217 GLU A N 1
ATOM 1480 C CA . GLU A 1 175 ? 11.528 31.557 0.945 1.00 81.80 217 GLU A CA 1
ATOM 1481 C C . GLU A 1 175 ? 11.799 30.051 1.066 1.00 64.48 217 GLU A C 1
ATOM 1482 O O . GLU A 1 175 ? 10.865 29.251 0.991 1.00 55.83 217 GLU A O 1
ATOM 1488 N N . ASP A 1 176 ? 13.067 29.667 1.227 1.00 65.68 218 ASP A N 1
ATOM 1489 C CA . ASP A 1 176 ? 13.403 28.265 1.510 1.00 56.34 218 ASP A CA 1
ATOM 1490 C C . ASP A 1 176 ? 12.741 27.892 2.820 1.00 56.12 218 ASP A C 1
ATOM 1491 O O . ASP A 1 176 ? 12.775 28.660 3.778 1.00 69.33 218 ASP A O 1
ATOM 1496 N N . SER A 1 177 ? 12.142 26.706 2.854 1.00 47.00 219 SER A N 1
ATOM 1497 C CA . SER A 1 177 ? 11.464 26.224 4.046 1.00 50.43 219 SER A CA 1
ATOM 1498 C C . SER A 1 177 ? 11.682 24.717 4.141 1.00 47.33 219 SER A C 1
ATOM 1499 O O . SER A 1 177 ? 10.989 23.946 3.479 1.00 43.18 219 SER A O 1
ATOM 1502 N N . TYR A 1 178 ? 12.665 24.311 4.948 1.00 22.26 220 TYR A N 1
ATOM 1503 C CA . TYR A 1 178 ? 12.966 22.888 5.097 1.00 21.07 220 TYR A CA 1
ATOM 1504 C C . TYR A 1 178 ? 12.124 22.286 6.201 1.00 17.17 220 TYR A C 1
ATOM 1505 O O . TYR A 1 178 ? 11.802 22.952 7.182 1.00 19.49 220 TYR A O 1
ATOM 1514 N N . SER A 1 179 ? 11.761 21.029 6.016 1.00 17.24 221 SER A N 1
ATOM 1515 C CA . SER A 1 179 ? 11.133 20.238 7.071 1.00 16.16 221 SER A CA 1
ATOM 1516 C C . SER A 1 179 ? 11.724 18.836 7.107 1.00 14.27 221 SER A C 1
ATOM 1517 O O . SER A 1 179 ? 12.404 18.402 6.165 1.00 14.52 221 SER A O 1
ATOM 1520 N N . THR A 1 180 ? 11.432 18.108 8.178 1.00 13.00 222 THR A N 1
ATOM 1521 C CA . THR A 1 180 ? 12.074 16.849 8.491 1.00 11.03 222 THR A CA 1
ATOM 1522 C C . THR A 1 180 ? 11.055 15.831 8.959 1.00 10.40 222 THR A C 1
ATOM 1523 O O . THR A 1 180 ? 10.140 16.139 9.733 1.00 11.34 222 THR A O 1
ATOM 1527 N N . SER A 1 181 ? 11.213 14.595 8.503 1.00 11.28 223 SER A N 1
ATOM 1528 C CA . SER A 1 181 ? 10.459 13.462 9.049 1.00 11.43 223 SER A CA 1
ATOM 1529 C C . SER A 1 181 ? 11.459 12.416 9.532 1.00 11.01 223 SER A C 1
ATOM 1530 O O . SER A 1 181 ? 12.532 12.236 8.924 1.00 11.63 223 SER A O 1
ATOM 1533 N N . VAL A 1 182 ? 11.111 11.693 10.586 1.00 10.00 224 VAL A N 1
ATOM 1534 C CA . VAL A 1 182 ? 11.911 10.588 11.053 1.00 9.81 224 VAL A CA 1
ATOM 1535 C C . VAL A 1 182 ? 10.991 9.401 11.321 1.00 9.56 224 VAL A C 1
ATOM 1536 O O . VAL A 1 182 ? 10.006 9.501 12.084 1.00 10.55 224 VAL A O 1
ATOM 1540 N N . GLY A 1 183 ? 11.311 8.268 10.713 1.00 9.53 225 GLY A N 1
ATOM 1541 C CA . GLY A 1 183 ? 10.767 6.973 11.088 1.00 10.95 225 GLY A CA 1
ATOM 1542 C C . GLY A 1 183 ? 11.828 6.122 11.691 1.00 10.54 225 GLY A C 1
ATOM 1543 O O . GLY A 1 183 ? 12.908 6.057 11.125 1.00 12.63 225 GLY A O 1
ATOM 1544 N N . SER A 1 184 ? 11.576 5.444 12.786 1.00 10.90 226 SER A N 1
ATOM 1545 C CA . SER A 1 184 ? 12.576 4.630 13.426 1.00 11.66 226 SER A CA 1
ATOM 1546 C C . SER A 1 184 ? 11.980 3.473 14.169 1.00 11.70 226 SER A C 1
ATOM 1547 O O . SER A 1 184 ? 10.754 3.463 14.455 1.00 11.56 226 SER A O 1
ATOM 1550 N N . CYS A 1 185 ? 12.830 2.530 14.531 1.00 14.12 227 CYS A N 1
ATOM 1551 C CA . CYS A 1 185 ? 12.466 1.381 15.356 1.00 15.27 227 CYS A CA 1
ATOM 1552 C C . CYS A 1 185 ? 13.510 1.285 16.444 1.00 15.98 227 CYS A C 1
ATOM 1553 O O . CYS A 1 185 ? 14.700 1.263 16.144 1.00 19.71 227 CYS A O 1
ATOM 1556 N N . ILE A 1 186 ? 13.046 1.342 17.696 1.00 18.24 228 ILE A N 1
ATOM 1557 C CA . ILE A 1 186 ? 13.913 1.399 18.871 1.00 18.75 228 ILE A CA 1
ATOM 1558 C C . ILE A 1 186 ? 13.415 0.343 19.842 1.00 22.40 228 ILE A C 1
ATOM 1559 O O . ILE A 1 186 ? 12.331 0.478 20.408 1.00 20.14 228 ILE A O 1
ATOM 1564 N N . ASN A 1 187 ? 14.200 -0.700 20.037 1.00 23.51 229 ASN A N 1
ATOM 1565 C CA . ASN A 1 187 ? 13.925 -1.681 21.095 1.00 28.60 229 ASN A CA 1
ATOM 1566 C C . ASN A 1 187 ? 12.516 -2.280 20.998 1.00 25.07 229 ASN A C 1
ATOM 1567 O O . ASN A 1 187 ? 11.871 -2.467 22.019 1.00 24.82 229 ASN A O 1
ATOM 1572 N N . GLY A 1 188 ? 12.035 -2.572 19.790 1.00 24.04 230 GLY A N 1
ATOM 1573 C CA . GLY A 1 188 ? 10.703 -3.181 19.600 1.00 22.79 230 GLY A CA 1
ATOM 1574 C C . GLY A 1 188 ? 9.567 -2.176 19.433 1.00 20.21 230 GLY A C 1
ATOM 1575 O O . GLY A 1 188 ? 8.411 -2.559 19.156 1.00 20.02 230 GLY A O 1
ATOM 1576 N N . PHE A 1 189 ? 9.895 -0.905 19.603 1.00 17.35 231 PHE A N 1
ATOM 1577 C CA . PHE A 1 189 ? 8.930 0.176 19.435 1.00 16.00 231 PHE A CA 1
ATOM 1578 C C . PHE A 1 189 ? 9.128 0.850 18.105 1.00 17.71 231 PHE A C 1
ATOM 1579 O O . PHE A 1 189 ? 10.246 0.863 17.568 1.00 19.87 231 PHE A O 1
ATOM 1587 N N . THR A 1 190 ? 8.072 1.387 17.534 1.00 12.75 232 THR A N 1
ATOM 1588 C CA . THR A 1 190 ? 8.213 2.318 16.429 1.00 13.51 232 THR A CA 1
ATOM 1589 C C . THR A 1 190 ? 8.104 3.728 16.979 1.00 11.61 232 THR A C 1
ATOM 1590 O O . THR A 1 190 ? 7.296 3.993 17.876 1.00 12.03 232 THR A O 1
ATOM 1594 N N . VAL A 1 191 ? 8.973 4.606 16.476 1.00 10.49 233 VAL A N 1
ATOM 1595 C CA . VAL A 1 191 ? 9.087 5.966 16.985 1.00 10.05 233 VAL A CA 1
ATOM 1596 C C . VAL A 1 191 ? 9.109 6.873 15.768 1.00 11.32 233 VAL A C 1
ATOM 1597 O O . VAL A 1 191 ? 10.036 6.791 14.939 1.00 10.37 233 VAL A O 1
ATOM 1601 N N . GLN A 1 192 ? 8.067 7.677 15.604 1.00 9.61 234 GLN A N 1
ATOM 1602 C CA . GLN A 1 192 ? 7.833 8.438 14.376 1.00 9.58 234 GLN A CA 1
ATOM 1603 C C . GLN A 1 192 ? 7.550 9.868 14.759 1.00 9.51 234 GLN A C 1
ATOM 1604 O O . GLN A 1 192 ? 6.712 10.140 15.636 1.00 10.27 234 GLN A O 1
ATOM 1610 N N . TYR A 1 193 ? 8.196 10.815 14.081 1.00 9.49 235 TYR A N 1
ATOM 1611 C CA . TYR A 1 193 ? 8.059 12.206 14.478 1.00 9.05 235 TYR A CA 1
ATOM 1612 C C . TYR A 1 193 ? 8.512 13.148 13.380 1.00 9.01 235 TYR A C 1
ATOM 1613 O O . TYR A 1 193 ? 9.277 12.772 12.504 1.00 9.53 235 TYR A O 1
ATOM 1622 N N . TYR A 1 194 ? 8.084 14.386 13.484 1.00 9.82 236 TYR A N 1
ATOM 1623 C CA . TYR A 1 194 ? 8.496 15.535 12.688 1.00 10.20 236 TYR A CA 1
ATOM 1624 C C . TYR A 1 194 ? 9.245 16.481 13.627 1.00 12.00 236 TYR A C 1
ATOM 1625 O O . TYR A 1 194 ? 8.618 17.231 14.392 1.00 11.62 236 TYR A O 1
ATOM 1634 N N . PRO A 1 195 ? 10.575 16.404 13.648 1.00 10.42 237 PRO A N 1
ATOM 1635 C CA . PRO A 1 195 ? 11.326 17.257 14.547 1.00 10.39 237 PRO A CA 1
ATOM 1636 C C . PRO A 1 195 ? 11.567 18.663 14.015 1.00 11.44 237 PRO A C 1
ATOM 1637 O O . PRO A 1 195 ? 11.388 18.932 12.821 1.00 12.55 237 PRO A O 1
ATOM 1641 N N . PHE A 1 196 ? 12.051 19.538 14.889 1.00 11.77 238 PHE A N 1
ATOM 1642 C CA . PHE A 1 196 ? 12.433 20.879 14.475 1.00 12.96 238 PHE A CA 1
ATOM 1643 C C . PHE A 1 196 ? 11.290 21.605 13.752 1.00 15.10 238 PHE A C 1
ATOM 1644 O O . PHE A 1 196 ? 11.506 22.279 12.737 1.00 16.33 238 PHE A O 1
ATOM 1652 N N A ILE A 1 197 ? 10.064 21.476 14.265 0.50 15.40 239 ILE A N 1
ATOM 1653 N N B ILE A 1 197 ? 10.101 21.503 14.335 0.50 14.22 239 ILE A N 1
ATOM 1654 C CA A ILE A 1 197 ? 8.887 21.899 13.478 0.50 15.39 239 ILE A CA 1
ATOM 1655 C CA B ILE A 1 197 ? 8.863 21.852 13.645 0.50 16.89 239 ILE A CA 1
ATOM 1656 C C A ILE A 1 197 ? 8.848 23.386 13.146 0.50 18.89 239 ILE A C 1
ATOM 1657 C C B ILE A 1 197 ? 8.768 23.346 13.249 0.50 18.37 239 ILE A C 1
ATOM 1658 O O A ILE A 1 197 ? 8.233 23.770 12.146 0.50 21.76 239 ILE A O 1
ATOM 1659 O O B ILE A 1 197 ? 8.064 23.681 12.284 0.50 21.15 239 ILE A O 1
ATOM 1668 N N . ARG A 1 198 ? 9.480 24.225 13.962 1.00 17.50 240 ARG A N 1
ATOM 1669 C CA . ARG A 1 198 ? 9.499 25.664 13.664 1.00 19.55 240 ARG A CA 1
ATOM 1670 C C . ARG A 1 198 ? 10.721 26.125 12.865 1.00 20.14 240 ARG A C 1
ATOM 1671 O O . ARG A 1 198 ? 10.825 27.310 12.508 1.00 22.24 240 ARG A O 1
ATOM 1679 N N . GLU A 1 199 ? 11.652 25.241 12.579 1.00 17.70 241 GLU A N 1
ATOM 1680 C CA . GLU A 1 199 ? 12.830 25.645 11.829 1.00 17.17 241 GLU A CA 1
ATOM 1681 C C . GLU A 1 199 ? 12.591 25.589 10.316 1.00 21.37 241 GLU A C 1
ATOM 1682 O O . GLU A 1 199 ? 12.189 24.554 9.773 1.00 20.32 241 GLU A O 1
ATOM 1688 N N . LYS A 1 200 ? 12.858 26.686 9.627 1.00 20.64 242 LYS A N 1
ATOM 1689 C CA . LYS A 1 200 ? 12.726 26.734 8.167 1.00 22.54 242 LYS A CA 1
ATOM 1690 C C . LYS A 1 200 ? 14.088 26.563 7.479 1.00 20.53 242 LYS A C 1
ATOM 1691 O O . LYS A 1 200 ? 14.168 26.179 6.300 1.00 23.16 242 LYS A O 1
ATOM 1697 N N . GLN A 1 201 ? 15.168 26.807 8.208 1.00 22.00 243 GLN A N 1
ATOM 1698 C CA . GLN A 1 201 ? 16.514 26.735 7.629 1.00 22.69 243 GLN A CA 1
ATOM 1699 C C . GLN A 1 201 ? 16.945 25.284 7.365 1.00 20.61 243 GLN A C 1
ATOM 1700 O O . GLN A 1 201 ? 16.537 24.354 8.077 1.00 19.32 243 GLN A O 1
ATOM 1706 N N . GLN A 1 202 ? 17.731 25.058 6.330 1.00 18.89 244 GLN A N 1
ATOM 1707 C CA . GLN A 1 202 ? 18.340 23.752 6.113 1.00 17.80 244 GLN A CA 1
ATOM 1708 C C . GLN A 1 202 ? 19.186 23.363 7.329 1.00 18.99 244 GLN A C 1
ATOM 1709 O O . GLN A 1 202 ? 19.924 24.167 7.877 1.00 22.74 244 GLN A O 1
ATOM 1715 N N . LEU A 1 203 ? 19.067 22.108 7.744 1.00 16.61 245 LEU A N 1
ATOM 1716 C CA . LEU A 1 203 ? 19.737 21.594 8.893 1.00 16.55 245 LEU A CA 1
ATOM 1717 C C . LEU A 1 203 ? 20.819 20.633 8.430 1.00 17.46 245 LEU A C 1
ATOM 1718 O O . LEU A 1 203 ? 20.692 19.972 7.398 1.00 18.32 245 LEU A O 1
ATOM 1723 N N . THR A 1 204 ? 21.883 20.531 9.198 1.00 18.04 246 THR A N 1
ATOM 1724 C CA . THR A 1 204 ? 22.971 19.652 8.849 1.00 17.17 246 THR A CA 1
ATOM 1725 C C . THR A 1 204 ? 22.680 18.238 9.290 1.00 15.95 246 THR A C 1
ATOM 1726 O O . THR A 1 204 ? 21.805 17.991 10.134 1.00 14.79 246 THR A O 1
ATOM 1730 N N . GLN A 1 205 ? 23.423 17.283 8.755 1.00 17.31 247 GLN A N 1
ATOM 1731 C CA . GLN A 1 205 ? 23.318 15.916 9.184 1.00 15.06 247 GLN A CA 1
ATOM 1732 C C . GLN A 1 205 ? 23.591 15.794 10.682 1.00 16.55 247 GLN A C 1
ATOM 1733 O O . GLN A 1 205 ? 22.958 14.985 11.372 1.00 15.02 247 GLN A O 1
ATOM 1739 N N . GLN A 1 206 ? 24.536 16.591 11.173 1.00 15.57 248 GLN A N 1
ATOM 1740 C CA . GLN A 1 206 ? 24.887 16.541 12.582 1.00 16.74 248 GLN A CA 1
ATOM 1741 C C . GLN A 1 206 ? 23.719 16.981 13.456 1.00 16.03 248 GLN A C 1
ATOM 1742 O O . GLN A 1 206 ? 23.458 16.387 14.509 1.00 16.84 248 GLN A O 1
ATOM 1748 N N . GLU A 1 207 ? 23.011 18.034 13.044 1.00 16.32 249 GLU A N 1
ATOM 1749 C CA . GLU A 1 207 ? 21.817 18.476 13.779 1.00 16.22 249 GLU A CA 1
ATOM 1750 C C . GLU A 1 207 ? 20.730 17.410 13.768 1.00 13.85 249 GLU A C 1
ATOM 1751 O O . GLU A 1 207 ? 20.135 17.121 14.801 1.00 14.59 249 GLU A O 1
ATOM 1757 N N . LEU A 1 208 ? 20.503 16.803 12.610 1.00 12.63 250 LEU A N 1
ATOM 1758 C CA . LEU A 1 208 ? 19.426 15.818 12.453 1.00 11.54 250 LEU A CA 1
ATOM 1759 C C . LEU A 1 208 ? 19.724 14.493 13.163 1.00 12.58 250 LEU A C 1
ATOM 1760 O O . LEU A 1 208 ? 18.910 13.991 13.929 1.00 12.53 250 LEU A O 1
ATOM 1765 N N . VAL A 1 209 ? 20.915 13.930 12.926 1.00 12.71 251 VAL A N 1
ATOM 1766 C CA . VAL A 1 209 ? 21.339 12.724 13.650 1.00 12.72 251 VAL A CA 1
ATOM 1767 C C . VAL A 1 209 ? 21.442 12.978 15.142 1.00 13.46 251 VAL A C 1
ATOM 1768 O O . VAL A 1 209 ? 21.032 12.135 15.952 1.00 14.46 251 VAL A O 1
ATOM 1772 N N . GLY A 1 210 ? 21.948 14.138 15.545 1.00 13.66 252 GLY A N 1
ATOM 1773 C CA . GLY A 1 210 ? 22.028 14.467 16.957 1.00 14.35 252 GLY A CA 1
ATOM 1774 C C . GLY A 1 210 ? 20.673 14.397 17.629 1.00 13.82 252 GLY A C 1
ATOM 1775 O O . GLY A 1 210 ? 20.547 13.879 18.742 1.00 14.72 252 GLY A O 1
ATOM 1776 N N . TYR A 1 211 ? 19.667 14.957 16.982 1.00 12.90 253 TYR A N 1
ATOM 1777 C CA . TYR A 1 211 ? 18.301 14.930 17.525 1.00 11.37 253 TYR A CA 1
ATOM 1778 C C . TYR A 1 211 ? 17.874 13.482 17.677 1.00 11.81 253 TYR A C 1
ATOM 1779 O O . TYR A 1 211 ? 17.354 13.103 18.749 1.00 11.83 253 TYR A O 1
ATOM 1788 N N . HIS A 1 212 ? 18.056 12.682 16.638 1.00 10.64 254 HIS A N 1
ATOM 1789 C CA . HIS A 1 212 ? 17.612 11.307 16.722 1.00 11.27 254 HIS A CA 1
ATOM 1790 C C . HIS A 1 212 ? 18.335 10.514 17.787 1.00 13.74 254 HIS A C 1
ATOM 1791 O O . HIS A 1 212 ? 17.706 9.713 18.481 1.00 12.63 254 HIS A O 1
ATOM 1798 N N . GLN A 1 213 ? 19.629 10.760 17.972 1.00 12.12 255 GLN A N 1
ATOM 1799 C CA . GLN A 1 213 ? 20.359 10.089 19.032 1.00 11.70 255 GLN A CA 1
ATOM 1800 C C . GLN A 1 213 ? 19.750 10.437 20.389 1.00 12.65 255 GLN A C 1
ATOM 1801 O O . GLN A 1 213 ? 19.663 9.586 21.282 1.00 14.38 255 GLN A O 1
ATOM 1807 N N . GLN A 1 214 ? 19.341 11.693 20.574 1.00 13.00 256 GLN A N 1
ATOM 1808 C CA . GLN A 1 214 ? 18.685 12.089 21.811 1.00 14.27 256 GLN A CA 1
ATOM 1809 C C . GLN A 1 214 ? 17.339 11.375 21.990 1.00 12.74 256 GLN A C 1
ATOM 1810 O O . GLN A 1 214 ? 17.015 10.943 23.069 1.00 13.07 256 GLN A O 1
ATOM 1816 N N . VAL A 1 215 ? 16.589 11.204 20.900 1.00 11.64 257 VAL A N 1
ATOM 1817 C CA . VAL A 1 215 ? 15.307 10.500 20.944 1.00 11.04 257 VAL A CA 1
ATOM 1818 C C . VAL A 1 215 ? 15.538 9.035 21.314 1.00 12.74 257 VAL A C 1
ATOM 1819 O O . VAL A 1 215 ? 14.807 8.491 22.137 1.00 12.06 257 VAL A O 1
ATOM 1823 N N . GLU A 1 216 ? 16.548 8.393 20.738 1.00 11.70 258 GLU A N 1
ATOM 1824 C CA . GLU A 1 216 ? 16.836 6.988 21.032 1.00 12.76 258 GLU A CA 1
ATOM 1825 C C . GLU A 1 216 ? 17.164 6.836 22.518 1.00 13.42 258 GLU A C 1
ATOM 1826 O O . GLU A 1 216 ? 16.652 5.947 23.178 1.00 14.44 258 GLU A O 1
ATOM 1832 N N . GLN A 1 217 ? 17.999 7.714 23.054 1.00 13.29 259 GLN A N 1
ATOM 1833 C CA . GLN A 1 217 ? 18.355 7.664 24.467 1.00 15.78 259 GLN A CA 1
ATOM 1834 C C . GLN A 1 217 ? 17.110 7.869 25.346 1.00 14.79 259 GLN A C 1
ATOM 1835 O O . GLN A 1 217 ? 16.912 7.168 26.363 1.00 14.12 259 GLN A O 1
ATOM 1841 N N . LEU A 1 218 ? 16.267 8.812 24.939 1.00 12.88 260 LEU A N 1
ATOM 1842 C CA . LEU A 1 218 ? 15.058 9.143 25.693 1.00 12.60 260 LEU A CA 1
ATOM 1843 C C . LEU A 1 218 ? 14.098 7.945 25.756 1.00 13.38 260 LEU A C 1
ATOM 1844 O O . LEU A 1 218 ? 13.632 7.532 26.817 1.00 13.46 260 LEU A O 1
ATOM 1849 N N . VAL A 1 219 ? 13.807 7.361 24.609 1.00 12.71 261 VAL A N 1
ATOM 1850 C CA . VAL A 1 219 ? 12.855 6.231 24.550 1.00 12.76 261 VAL A CA 1
ATOM 1851 C C . VAL A 1 219 ? 13.445 5.061 25.344 1.00 13.63 261 VAL A C 1
ATOM 1852 O O . VAL A 1 219 ? 12.749 4.408 26.113 1.00 14.66 261 VAL A O 1
ATOM 1856 N N . GLN A 1 220 ? 14.748 4.821 25.209 1.00 14.78 262 GLN A N 1
ATOM 1857 C CA . GLN A 1 220 ? 15.369 3.735 25.970 1.00 17.61 262 GLN A CA 1
ATOM 1858 C C . GLN A 1 220 ? 15.291 3.977 27.478 1.00 16.61 262 GLN A C 1
ATOM 1859 O O . GLN A 1 220 ? 15.164 3.025 28.239 1.00 18.96 262 GLN A O 1
ATOM 1865 N N . SER A 1 221 ? 15.319 5.247 27.896 1.00 15.38 263 SER A N 1
ATOM 1866 C CA . SER A 1 221 ? 15.237 5.590 29.333 1.00 15.68 263 SER A CA 1
ATOM 1867 C C . SER A 1 221 ? 13.856 5.224 29.917 1.00 17.07 263 SER A C 1
ATOM 1868 O O . SER A 1 221 ? 13.749 5.003 31.106 1.00 19.46 263 SER A O 1
ATOM 1871 N N . PHE A 1 222 ? 12.836 5.152 29.067 1.00 15.40 264 PHE A N 1
ATOM 1872 C CA . PHE A 1 222 ? 11.501 4.828 29.507 1.00 13.42 264 PHE A CA 1
ATOM 1873 C C . PHE A 1 222 ? 11.303 3.339 29.778 1.00 17.15 264 PHE A C 1
ATOM 1874 O O . PHE A 1 222 ? 10.365 2.926 30.429 1.00 18.38 264 PHE A O 1
ATOM 1882 N N . VAL A 1 223 ? 12.183 2.501 29.245 1.00 19.01 265 VAL A N 1
ATOM 1883 C CA . VAL A 1 223 ? 12.044 1.060 29.407 1.00 22.41 265 VAL A CA 1
ATOM 1884 C C . VAL A 1 223 ? 13.187 0.490 30.231 1.00 27.73 265 VAL A C 1
ATOM 1885 O O . VAL A 1 223 ? 13.200 -0.701 30.551 1.00 45.92 265 VAL A O 1
ATOM 1889 N N . ASN A 1 224 ? 14.142 1.346 30.556 1.00 28.65 266 ASN A N 1
ATOM 1890 C CA . ASN A 1 224 ? 14.948 1.209 31.771 1.00 44.36 266 ASN A CA 1
ATOM 1891 C C . ASN A 1 224 ? 14.094 1.507 33.020 1.00 49.50 266 ASN A C 1
ATOM 1892 O O . ASN A 1 224 ? 14.385 1.008 34.109 1.00 54.32 266 ASN A O 1
ATOM 1897 N N . ASN A 1 225 ? 13.048 2.323 32.838 1.00 48.42 267 ASN A N 1
ATOM 1898 C CA . ASN A 1 225 ? 12.073 2.699 33.881 1.00 55.76 267 ASN A CA 1
ATOM 1899 C C . ASN A 1 225 ? 12.623 3.791 34.797 1.00 62.00 267 ASN A C 1
ATOM 1900 O O . ASN A 1 225 ? 11.887 4.376 35.601 1.00 65.63 267 ASN A O 1
#

InterPro domains:
  IPR010692 RTX iron-regulated FrpC [PF06901] (1-271)

Sequence (220 aa):
EQTSSFNNPEPTGFEHTVTFDFQGTKVIPYGYLARYTQDNATKWLSDTPGQDAYSINLIEISVYYKKTDQGGWVLEPYNQQNKAHFIIQFLRDGLDSSVDDIVIRKDACSLSTTGERLLTYGVKKPSAYPEYEEAYEDKRHIPENPYFHEFYYIKKGENPAIIITHRRNNRINQTEEDSYSTSVGSCINGFTVQYYPFIIREKQQLTQQELVGYHQQVEQLVQSFVNN

Solvent-accessible surface area: 11809 Å² total

Secondary structure (DSSP, 8-state):
------BPP----S-EE-EEBTTB--EEGGG-TTSEETTTTEE--PPTT-S-EE-S-EEEEEEEEEETTEEEEE-S-TTTHHHHHHHHHHS-SSEEEEEEEE---------HHHHHTT-B---SSTTEEEEEE----TT-TT--EEEEEE-SSS-EEEEEEE---SSSSPP-EEEEEEEEETTEEEEE--STT--S---HHHHHHHHHHHHHHHHHHHH-

Foldseek 3Di:
DDWFQADAQALQQPAWAWEDAPNQIIARQLQQLVQADDLRGTTTHHDPPDPHHYDFKGKGKWAWDQDPVAIATGGDHPVCPVQSSVCNVPNPHQMKIKMKGQADDDPDPCVVVCVVVVWAWDDPDVQWTKTKDCDDDPQFNQWIKMWIWGDPPKIKIKIKTFPDGDDVDDTFIWIWMWMGAPRMIMTITHRHNDGDDDDPCNRVVVVVNVNVNVVVRSVD